Protein AF-A0A3A6P0V7-F1 (afdb_monomer)

Foldseek 3Di:
DPDFDWQDPVLVVLLVVLLVLLVVLLCVLVVADPCRCVVAPEEEDTPVPDDPVLADLQDQKFKDWDWDPDDPPDPDIDIHIYIYGRRRNLVCLCVVVVPVVCSSVLSSLSSNLVVLVSVCCVVVVAPQPDDPVSVVVVSVVSLVSSLVSCVVVCRPPSVVSSVSNVVSNVVSPDDDGD

Sequence (178 aa):
MQAYRGLDHNELALFSQALEMAEDRVNDHFHLSSGFWRQHPFEVRTLAELTPAEVSSEALAQVLRLRQPQDERRLRARDFFRICFQDHNFLELIQREDARQRFIPLMTYVLVHELVHVVRFYKFMQLFDADDRQRSLEEGRVHEISANMLRKVRLPHLGWVLDCYQKYTAAHSAERYC

Radius of gyration: 16.1 Å; Cα contacts (8 Å, |Δi|>4): 192; chains: 1; bounding box: 45×36×35 Å

Secondary structure (DSSP, 8-state):
---PPPP-HHHHHHHHHHHHHHHHHHHHHHT--TTHHHHS-EEEE-GGG--TTT--SS-SEEEEEEE----TT-SS--EEEEEEE-HHHHHHHHHHTT-GGGHHHHHHHHHHHHHHHHHHHHTTSS-SS--HHHHHHHHHHHHHHHHHHHHHTT-TTHHHHHHHHHHHHHHT-SS---

Solvent-accessible surface area (backbone atoms only — not comparable to full-atom values): 10230 Å² total; per-residue (Å²): 131,85,83,73,58,55,71,50,78,68,52,46,52,47,46,56,53,21,45,53,54,19,53,53,53,52,34,65,72,69,66,54,56,97,56,43,56,79,75,55,51,68,47,79,38,49,48,89,73,50,53,82,89,65,60,57,94,56,40,57,52,39,42,42,86,42,72,47,75,73,48,98,90,44,100,60,62,51,76,34,42,33,37,38,35,23,34,40,53,46,52,50,49,36,60,75,66,72,33,71,95,44,47,55,49,39,50,21,48,53,46,28,35,54,49,48,49,54,53,33,46,75,68,65,76,43,68,88,90,53,55,74,68,58,44,54,55,44,54,54,49,38,52,50,51,38,52,56,57,45,60,77,70,63,52,66,66,46,71,57,40,52,55,49,50,52,51,50,51,66,75,41,71,81,84,87,77,91

Structure (mmCIF, N/CA/C/O backbone):
data_AF-A0A3A6P0V7-F1
#
_entry.id   AF-A0A3A6P0V7-F1
#
loop_
_atom_site.group_PDB
_atom_site.id
_atom_site.type_symbol
_atom_site.label_atom_id
_atom_site.label_alt_id
_atom_site.label_comp_id
_atom_site.label_asym_id
_atom_site.label_entity_id
_atom_site.label_seq_id
_atom_site.pdbx_PDB_ins_code
_atom_site.Cartn_x
_atom_site.Cartn_y
_atom_site.Cartn_z
_atom_site.occupancy
_atom_site.B_iso_or_equiv
_atom_site.auth_seq_id
_atom_site.auth_comp_id
_atom_site.auth_asym_id
_atom_site.auth_atom_id
_atom_site.pdbx_PDB_model_num
ATOM 1 N N . MET A 1 1 ? -11.000 20.956 -11.189 1.00 48.25 1 MET A N 1
ATOM 2 C CA . MET A 1 1 ? -10.061 20.048 -10.500 1.00 48.25 1 MET A CA 1
ATOM 3 C C . MET A 1 1 ? -10.600 19.820 -9.109 1.00 48.25 1 MET A C 1
ATOM 5 O O . MET A 1 1 ? -10.690 20.778 -8.352 1.00 48.25 1 MET A O 1
ATOM 9 N N . GLN A 1 2 ? -11.055 18.608 -8.812 1.00 54.88 2 GLN A N 1
ATOM 10 C CA . GLN A 1 2 ? -11.488 18.263 -7.463 1.00 54.88 2 GLN A CA 1
ATOM 11 C C . GLN A 1 2 ? -10.229 18.218 -6.588 1.00 54.88 2 GLN A C 1
ATOM 13 O O . GLN A 1 2 ? -9.264 17.542 -6.934 1.00 54.88 2 GLN A O 1
ATOM 18 N N . ALA A 1 3 ? -10.182 19.030 -5.533 1.00 75.88 3 ALA A N 1
ATOM 19 C CA . ALA A 1 3 ? -9.062 19.022 -4.602 1.00 75.88 3 ALA A CA 1
ATOM 20 C C . ALA A 1 3 ? -9.243 17.822 -3.669 1.00 75.88 3 ALA A C 1
ATOM 22 O O . ALA A 1 3 ? -10.078 17.852 -2.766 1.00 75.88 3 ALA A O 1
ATOM 23 N N . TYR A 1 4 ? -8.515 16.744 -3.939 1.00 86.06 4 TYR A N 1
ATOM 24 C CA . TYR A 1 4 ? -8.496 15.571 -3.076 1.00 86.06 4 TYR A CA 1
ATOM 25 C C . TYR A 1 4 ? -7.794 15.896 -1.749 1.00 86.06 4 TYR A C 1
ATOM 27 O O . TYR A 1 4 ? -6.777 16.592 -1.730 1.00 86.06 4 TYR A O 1
ATOM 35 N N . ARG A 1 5 ? -8.337 15.400 -0.629 1.00 92.19 5 ARG A N 1
ATOM 36 C CA . ARG A 1 5 ? -7.704 15.522 0.692 1.00 92.19 5 ARG A CA 1
ATOM 37 C C . ARG A 1 5 ? -6.569 14.501 0.802 1.00 92.19 5 ARG A C 1
ATOM 39 O O . ARG A 1 5 ? -6.821 13.307 0.682 1.00 92.19 5 ARG A O 1
ATOM 46 N N . GLY A 1 6 ? -5.353 14.977 1.062 1.00 94.31 6 GLY A N 1
ATOM 47 C CA . GLY A 1 6 ? -4.220 14.137 1.466 1.00 94.31 6 GLY A CA 1
ATOM 48 C C . GLY A 1 6 ? -4.175 13.904 2.976 1.00 94.31 6 GLY A C 1
ATOM 49 O O . GLY A 1 6 ? -4.882 14.579 3.731 1.00 94.31 6 GLY A O 1
ATOM 50 N N . LEU A 1 7 ? -3.328 12.967 3.401 1.00 95.44 7 LEU A N 1
ATOM 51 C CA . LEU A 1 7 ? -3.053 12.721 4.817 1.00 95.44 7 LEU A CA 1
ATOM 52 C C . LEU A 1 7 ? -2.450 13.971 5.480 1.00 95.44 7 LEU A C 1
ATOM 54 O O . LEU A 1 7 ? -1.557 14.620 4.928 1.00 95.44 7 LEU A O 1
ATOM 58 N N . ASP A 1 8 ? -2.927 14.310 6.677 1.00 95.62 8 ASP A N 1
ATOM 59 C CA . ASP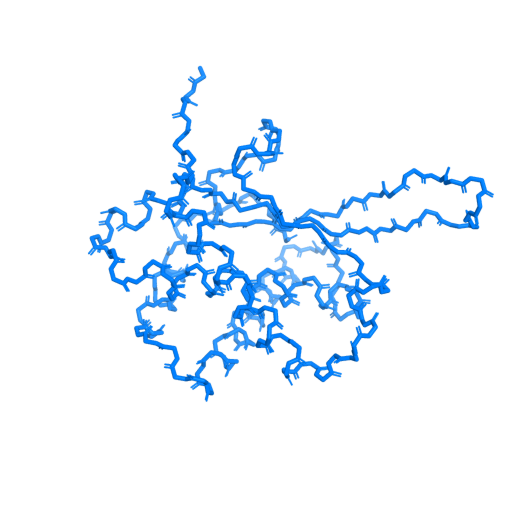 A 1 8 ? -2.315 15.345 7.510 1.00 95.62 8 ASP A CA 1
ATOM 60 C C . ASP A 1 8 ? -1.050 14.847 8.235 1.00 95.62 8 ASP A C 1
ATOM 62 O O . ASP A 1 8 ? -0.652 13.690 8.126 1.00 95.62 8 ASP A O 1
ATOM 66 N N . HIS A 1 9 ? -0.385 15.723 8.994 1.00 95.12 9 HIS A N 1
ATOM 67 C CA . HIS A 1 9 ? 0.865 15.378 9.677 1.00 95.12 9 HIS A CA 1
ATOM 68 C C . HIS A 1 9 ? 0.735 14.198 10.658 1.00 95.12 9 HIS A C 1
ATOM 70 O O . HIS A 1 9 ? 1.639 13.366 10.740 1.00 95.12 9 HIS A O 1
ATOM 76 N N . ASN A 1 10 ? -0.381 14.105 11.387 1.00 94.94 10 ASN A N 1
ATOM 77 C CA . ASN A 1 10 ? -0.603 13.008 12.325 1.00 94.94 10 ASN A CA 1
ATOM 78 C C . ASN A 1 10 ? -0.919 11.719 11.561 1.00 94.94 10 ASN A C 1
ATOM 80 O O . ASN A 1 10 ? -0.387 10.662 11.885 1.00 94.94 10 ASN A O 1
ATOM 84 N N . GLU A 1 11 ? -1.742 11.807 10.518 1.00 96.44 11 GLU A N 1
ATOM 85 C CA . GLU A 1 11 ? -2.081 10.681 9.649 1.00 96.44 11 GLU A CA 1
ATOM 86 C C . GLU A 1 11 ? -0.851 10.139 8.893 1.00 96.44 11 GLU A C 1
ATOM 88 O O . GLU A 1 11 ? -0.711 8.926 8.752 1.00 96.44 11 GLU A O 1
ATOM 93 N N . LEU A 1 12 ? 0.093 10.999 8.491 1.00 97.00 12 LEU A N 1
ATOM 94 C CA . LEU A 1 12 ? 1.381 10.608 7.900 1.00 97.00 12 LEU A CA 1
ATOM 95 C C . LEU A 1 12 ? 2.302 9.881 8.894 1.00 97.00 12 LEU A C 1
ATOM 97 O O . LEU A 1 12 ? 3.051 8.979 8.504 1.00 97.00 12 LEU A O 1
ATOM 101 N N . ALA A 1 13 ? 2.240 10.230 10.182 1.00 96.62 13 ALA A N 1
ATOM 102 C CA . ALA A 1 13 ? 2.951 9.486 11.220 1.00 96.62 13 ALA A CA 1
ATOM 103 C C . ALA A 1 13 ? 2.363 8.072 11.382 1.00 96.62 13 ALA A C 1
ATOM 105 O O . ALA A 1 13 ? 3.114 7.097 11.454 1.00 96.62 13 ALA A O 1
ATOM 106 N N . LEU A 1 14 ? 1.029 7.943 11.352 1.00 96.19 14 LEU A N 1
ATOM 107 C CA . LEU A 1 14 ? 0.351 6.638 11.343 1.00 96.19 14 LEU A CA 1
ATOM 108 C C . LEU A 1 14 ? 0.680 5.838 10.076 1.00 96.19 14 LEU A C 1
ATOM 110 O O . LEU A 1 14 ? 0.853 4.625 10.153 1.00 96.19 14 LEU A O 1
ATOM 114 N N . PHE A 1 15 ? 0.808 6.510 8.931 1.00 97.06 15 PHE A N 1
ATOM 115 C CA . PHE A 1 15 ? 1.218 5.896 7.671 1.00 97.06 15 PHE A CA 1
ATOM 116 C C . PHE A 1 15 ? 2.619 5.303 7.742 1.00 97.06 15 PHE A C 1
ATOM 118 O O . PHE A 1 15 ? 2.808 4.135 7.412 1.00 97.06 15 PHE A O 1
ATOM 125 N N . SER A 1 16 ? 3.581 6.075 8.247 1.00 96.81 16 SER A N 1
ATOM 126 C CA . SER A 1 16 ? 4.954 5.601 8.454 1.00 96.81 16 SER A CA 1
ATOM 127 C C . SER A 1 16 ? 4.988 4.379 9.377 1.00 96.81 16 SER A C 1
ATOM 129 O O . SER A 1 16 ? 5.623 3.379 9.055 1.00 96.81 16 SER A O 1
ATOM 131 N N . GLN A 1 17 ? 4.233 4.422 10.481 1.00 96.19 17 GLN A N 1
ATOM 132 C CA . GLN A 1 17 ? 4.108 3.292 11.401 1.00 96.19 17 GLN A CA 1
ATOM 133 C C . GLN A 1 17 ? 3.487 2.060 10.723 1.00 96.19 17 GLN A C 1
ATOM 135 O O . GLN A 1 17 ? 3.964 0.940 10.897 1.00 96.19 17 GLN A O 1
ATOM 140 N N . ALA A 1 18 ? 2.415 2.245 9.950 1.00 96.44 18 ALA A N 1
ATOM 141 C CA . ALA A 1 18 ? 1.744 1.155 9.255 1.00 96.44 18 ALA A CA 1
ATOM 142 C C . ALA A 1 18 ? 2.634 0.520 8.176 1.00 96.44 18 ALA A C 1
ATOM 144 O O . ALA A 1 18 ? 2.568 -0.697 7.995 1.00 96.44 18 ALA A O 1
ATOM 145 N N . LEU A 1 19 ? 3.463 1.321 7.498 1.00 96.88 19 LEU A N 1
ATOM 146 C CA . LEU A 1 19 ? 4.435 0.851 6.515 1.00 96.88 19 LEU A CA 1
ATOM 147 C C . LEU A 1 19 ? 5.530 0.005 7.166 1.00 96.88 19 LEU A C 1
ATOM 149 O O . LEU A 1 19 ? 5.758 -1.110 6.709 1.00 96.88 19 LEU A O 1
ATOM 153 N N . GLU A 1 20 ? 6.127 0.473 8.264 1.00 95.25 20 GLU A N 1
ATOM 154 C CA . GLU A 1 20 ? 7.124 -0.295 9.027 1.00 95.25 20 GLU A CA 1
ATOM 155 C C . GLU A 1 20 ? 6.548 -1.650 9.474 1.00 95.25 20 GLU A C 1
ATOM 157 O O . GLU A 1 20 ? 7.132 -2.708 9.233 1.00 95.25 20 GLU A O 1
ATOM 162 N N . MET A 1 21 ? 5.330 -1.642 10.029 1.00 94.62 21 MET A N 1
ATOM 163 C CA . MET A 1 21 ? 4.632 -2.873 10.402 1.00 94.62 21 MET A CA 1
ATOM 164 C C . MET A 1 21 ? 4.427 -3.804 9.201 1.00 94.62 21 MET A C 1
ATOM 166 O O . MET A 1 21 ? 4.579 -5.020 9.341 1.00 94.62 21 MET A O 1
ATOM 170 N N . ALA A 1 22 ? 4.050 -3.261 8.042 1.00 95.94 22 ALA A N 1
ATOM 171 C CA . ALA A 1 22 ? 3.801 -4.038 6.836 1.00 95.94 22 ALA A CA 1
ATOM 172 C C . ALA A 1 22 ? 5.088 -4.671 6.286 1.00 95.94 22 ALA A C 1
ATOM 174 O O . ALA A 1 22 ? 5.097 -5.874 6.009 1.00 95.94 22 ALA A O 1
ATOM 175 N N . GLU A 1 23 ? 6.175 -3.902 6.198 1.00 94.56 23 GLU A N 1
ATOM 176 C CA . GLU A 1 23 ? 7.496 -4.387 5.790 1.00 94.56 23 GLU A CA 1
ATOM 177 C C . GLU A 1 23 ? 7.965 -5.530 6.691 1.00 94.56 23 GLU A C 1
ATOM 179 O O . GLU A 1 23 ? 8.330 -6.593 6.184 1.00 94.56 23 GLU A O 1
ATOM 184 N N . ASP A 1 24 ? 7.869 -5.369 8.012 1.00 93.50 24 ASP A N 1
ATOM 185 C CA . ASP A 1 24 ? 8.205 -6.414 8.981 1.00 93.50 24 ASP A CA 1
ATOM 186 C C . ASP A 1 24 ? 7.416 -7.702 8.734 1.00 93.50 24 ASP A C 1
ATOM 188 O O . ASP A 1 24 ? 7.979 -8.800 8.705 1.00 93.50 24 ASP A O 1
ATOM 192 N N . ARG A 1 25 ? 6.099 -7.593 8.514 1.00 94.19 25 ARG A N 1
ATOM 193 C CA . ARG A 1 25 ? 5.267 -8.775 8.258 1.00 94.19 25 ARG A CA 1
ATOM 194 C C . ARG A 1 25 ? 5.677 -9.485 6.974 1.00 94.19 25 ARG A C 1
ATOM 196 O O . ARG A 1 25 ? 5.739 -10.717 6.956 1.00 94.19 25 ARG A O 1
ATOM 203 N N . VAL A 1 26 ? 5.927 -8.730 5.909 1.00 95.38 26 VAL A N 1
ATOM 204 C CA . VAL A 1 26 ? 6.320 -9.254 4.592 1.00 95.38 26 VAL A CA 1
ATOM 205 C C . VAL A 1 26 ? 7.702 -9.903 4.663 1.00 95.38 26 VAL A C 1
ATOM 207 O O . VAL A 1 26 ? 7.884 -11.006 4.138 1.00 95.38 26 VAL A O 1
ATOM 210 N N . ASN A 1 27 ? 8.639 -9.280 5.378 1.00 94.12 27 ASN A N 1
ATOM 211 C CA . ASN A 1 27 ? 9.971 -9.816 5.648 1.00 94.12 27 ASN A CA 1
ATOM 212 C C . ASN A 1 27 ? 9.902 -11.173 6.342 1.00 94.12 27 ASN A C 1
ATOM 214 O O . ASN A 1 27 ? 10.473 -12.148 5.840 1.00 94.12 27 ASN A O 1
ATOM 218 N N . ASP A 1 28 ? 9.155 -11.240 7.446 1.00 92.81 28 ASP A N 1
ATOM 219 C CA . ASP A 1 28 ? 8.978 -12.453 8.240 1.00 92.81 28 ASP A CA 1
ATOM 220 C C . ASP A 1 28 ? 8.353 -13.583 7.410 1.00 92.81 28 ASP A C 1
ATOM 222 O O . ASP A 1 28 ? 8.808 -14.726 7.461 1.00 92.81 28 ASP A O 1
ATOM 226 N N . HIS A 1 29 ? 7.315 -13.275 6.623 1.00 94.19 29 HIS A N 1
ATOM 227 C CA . HIS A 1 29 ? 6.574 -14.277 5.856 1.00 94.19 29 HIS A CA 1
ATOM 228 C C . HIS A 1 29 ? 7.389 -14.884 4.712 1.00 94.19 29 HIS A C 1
ATOM 230 O O . HIS A 1 29 ? 7.370 -16.097 4.509 1.00 94.19 29 HIS A O 1
ATOM 236 N N . PHE A 1 30 ? 8.085 -14.048 3.940 1.00 94.00 30 PHE A N 1
ATOM 237 C CA . PHE A 1 30 ? 8.837 -14.498 2.769 1.00 94.00 30 PHE A CA 1
ATOM 238 C C . PHE A 1 30 ? 10.290 -14.868 3.076 1.00 94.00 30 PHE A C 1
ATOM 240 O O . PHE A 1 30 ? 11.031 -15.176 2.132 1.00 94.00 30 PHE A O 1
ATOM 247 N N . HIS A 1 31 ? 10.683 -14.824 4.355 1.00 93.31 31 HIS A N 1
ATOM 248 C CA . HIS A 1 31 ? 12.051 -15.027 4.829 1.00 93.31 31 HIS A CA 1
ATOM 249 C C . HIS A 1 31 ? 13.053 -14.187 4.026 1.00 93.31 31 HIS A C 1
ATOM 251 O O . HIS A 1 31 ? 14.051 -14.693 3.503 1.00 93.31 31 HIS A O 1
ATOM 257 N N . LEU A 1 32 ? 12.733 -12.902 3.851 1.00 91.88 32 LEU A N 1
ATOM 258 C CA . LEU A 1 32 ? 13.546 -11.992 3.053 1.00 91.88 32 LEU A CA 1
ATOM 259 C C . LEU A 1 32 ? 14.871 -11.724 3.768 1.00 91.88 32 LEU A C 1
ATOM 261 O O . LEU A 1 32 ? 14.916 -11.478 4.971 1.00 91.88 32 LEU A O 1
ATOM 265 N N . SER A 1 33 ? 15.973 -11.777 3.021 1.00 88.75 33 SER A N 1
ATOM 266 C CA . SER A 1 33 ? 17.274 -11.399 3.566 1.00 88.75 33 SER A CA 1
ATOM 267 C C . SER A 1 33 ? 17.329 -9.890 3.811 1.00 88.75 33 SER A C 1
ATOM 269 O O . SER A 1 33 ? 16.656 -9.114 3.133 1.00 88.75 33 SER A O 1
ATOM 271 N N . SER A 1 34 ? 18.212 -9.448 4.708 1.00 80.00 34 SER A N 1
ATOM 272 C CA . SER A 1 34 ? 18.437 -8.019 4.989 1.00 80.00 34 SER A CA 1
ATOM 273 C C . SER A 1 34 ? 18.835 -7.195 3.753 1.00 80.00 34 SER A C 1
ATOM 275 O O . SER A 1 34 ? 18.683 -5.976 3.730 1.00 80.00 34 SER A O 1
ATOM 277 N N . GLY A 1 35 ? 19.347 -7.849 2.706 1.00 85.81 35 GLY A N 1
ATOM 278 C CA . GLY A 1 35 ? 19.690 -7.225 1.431 1.00 85.81 35 GLY A CA 1
ATOM 279 C C . GLY A 1 35 ? 18.570 -7.233 0.388 1.00 85.81 35 GLY A C 1
ATOM 280 O O . GLY A 1 35 ? 18.766 -6.636 -0.670 1.00 85.81 35 GLY A O 1
ATOM 281 N N . PHE A 1 36 ? 17.431 -7.892 0.640 1.00 88.38 36 PHE A N 1
ATOM 282 C CA . PHE A 1 36 ? 16.396 -8.099 -0.374 1.00 88.38 36 PHE A CA 1
ATOM 283 C C . PHE A 1 36 ? 15.867 -6.775 -0.924 1.00 88.38 36 PHE A C 1
ATOM 285 O O . PHE A 1 36 ? 15.984 -6.563 -2.125 1.00 88.38 36 PHE A O 1
ATOM 292 N N . TRP A 1 37 ? 15.391 -5.858 -0.077 1.00 86.38 37 TRP A N 1
ATOM 293 C CA . TRP A 1 37 ? 14.858 -4.559 -0.517 1.00 86.38 37 TRP A CA 1
ATOM 294 C C . TRP A 1 37 ? 15.912 -3.643 -1.135 1.00 86.38 37 TRP A C 1
ATOM 296 O O . TRP A 1 37 ? 15.632 -2.895 -2.065 1.00 86.38 37 TRP A O 1
ATOM 306 N N . ARG A 1 38 ? 17.174 -3.764 -0.706 1.00 85.31 38 ARG A N 1
ATOM 307 C CA . ARG A 1 38 ? 18.293 -3.057 -1.350 1.00 85.31 38 ARG A CA 1
ATOM 308 C C . ARG A 1 38 ? 18.511 -3.548 -2.777 1.00 85.31 38 ARG A C 1
ATOM 310 O O . ARG A 1 38 ? 18.840 -2.772 -3.672 1.00 85.31 38 ARG A O 1
ATOM 317 N N . GLN A 1 39 ? 18.374 -4.854 -2.981 1.00 85.50 39 GLN A N 1
ATOM 318 C CA . GLN A 1 39 ? 18.440 -5.443 -4.304 1.00 85.50 39 GLN A CA 1
ATOM 319 C C . GLN A 1 39 ? 17.145 -5.218 -5.073 1.00 85.50 39 GLN A C 1
ATOM 321 O O . GLN A 1 39 ? 17.230 -5.145 -6.280 1.00 85.50 39 GLN A O 1
ATOM 326 N N . HIS A 1 40 ? 15.989 -5.069 -4.446 1.00 87.62 40 HIS A N 1
ATOM 327 C CA . HIS A 1 40 ? 14.682 -5.003 -5.096 1.00 87.62 40 HIS A CA 1
ATOM 328 C C . HIS A 1 40 ? 13.974 -3.710 -4.666 1.00 87.62 40 HIS A C 1
ATOM 330 O O . HIS A 1 40 ? 13.102 -3.755 -3.799 1.00 87.62 40 HIS A O 1
ATOM 336 N N . PRO A 1 41 ? 14.417 -2.552 -5.194 1.00 86.25 41 PRO A N 1
ATOM 337 C CA . PRO A 1 41 ? 13.972 -1.258 -4.697 1.00 86.25 41 PRO A CA 1
ATOM 338 C C . PRO A 1 41 ? 12.501 -1.023 -5.025 1.00 86.25 41 PRO A C 1
ATOM 340 O O . PRO A 1 41 ? 12.082 -1.190 -6.165 1.00 86.25 41 PRO A O 1
ATOM 343 N N . PHE A 1 42 ? 11.735 -0.553 -4.055 1.00 92.69 42 PHE A N 1
ATOM 344 C CA . PHE A 1 42 ? 10.400 -0.032 -4.300 1.00 92.69 42 PHE A CA 1
ATOM 345 C C . PHE A 1 42 ? 10.259 1.348 -3.664 1.00 92.69 42 PHE A C 1
ATOM 347 O O . PHE A 1 42 ? 11.048 1.731 -2.802 1.00 92.69 42 PHE A O 1
ATOM 354 N N . GLU A 1 43 ? 9.273 2.103 -4.128 1.00 94.25 43 GLU A N 1
ATOM 355 C CA . GLU A 1 43 ? 8.883 3.385 -3.546 1.00 94.25 43 GLU A CA 1
ATOM 356 C C . GLU A 1 43 ? 7.451 3.286 -3.029 1.00 94.25 43 GLU A C 1
ATOM 358 O O . GLU A 1 43 ? 6.629 2.589 -3.619 1.00 94.25 43 GLU A O 1
ATOM 363 N N . VAL A 1 44 ? 7.133 4.027 -1.973 1.00 96.38 44 VAL A N 1
ATOM 364 C CA . VAL A 1 44 ? 5.753 4.259 -1.539 1.00 96.38 44 VAL A CA 1
ATOM 365 C C . VAL A 1 44 ? 5.511 5.757 -1.595 1.00 96.38 44 VAL A C 1
ATOM 367 O O . VAL A 1 44 ? 6.328 6.518 -1.085 1.00 96.38 44 VAL A O 1
ATOM 370 N N . ARG A 1 45 ? 4.426 6.175 -2.244 1.00 96.81 45 ARG A N 1
ATOM 371 C CA . ARG A 1 45 ? 4.031 7.580 -2.366 1.00 96.81 45 ARG A CA 1
ATOM 372 C C . ARG A 1 45 ? 2.608 7.772 -1.885 1.00 96.81 45 ARG A C 1
ATOM 374 O O . ARG A 1 45 ? 1.738 6.966 -2.215 1.00 96.81 45 ARG A O 1
ATOM 381 N N . THR A 1 46 ? 2.384 8.846 -1.141 1.00 96.69 46 THR A N 1
ATOM 382 C CA . THR A 1 46 ? 1.043 9.324 -0.779 1.00 96.69 46 THR A CA 1
ATOM 383 C C . THR A 1 46 ? 0.553 10.329 -1.812 1.00 96.69 46 THR A C 1
ATOM 385 O O . THR A 1 46 ? 1.328 10.795 -2.653 1.00 96.69 46 THR A O 1
ATOM 388 N N . LEU A 1 47 ? -0.725 10.704 -1.738 1.00 95.31 47 LEU A N 1
ATOM 389 C CA . LEU A 1 47 ? -1.369 11.626 -2.679 1.00 95.31 47 LEU A CA 1
ATOM 390 C C . LEU A 1 47 ? -0.580 12.928 -2.912 1.00 95.31 47 LEU A C 1
ATOM 392 O O . LEU A 1 47 ? -0.602 13.460 -4.019 1.00 95.31 47 LEU A O 1
ATOM 396 N N . ALA A 1 48 ? 0.137 13.428 -1.900 1.00 93.56 48 ALA A N 1
ATOM 397 C CA . ALA A 1 48 ? 0.954 14.640 -2.002 1.00 93.56 48 ALA A CA 1
ATOM 398 C C . ALA A 1 48 ? 2.102 14.535 -3.028 1.00 93.56 48 ALA A C 1
ATOM 400 O O . ALA A 1 48 ? 2.576 15.554 -3.529 1.00 93.56 48 ALA A O 1
ATOM 401 N N . GLU A 1 49 ? 2.545 13.317 -3.340 1.00 94.88 49 GLU A N 1
ATOM 402 C CA . GLU A 1 49 ? 3.680 13.026 -4.223 1.00 94.88 49 GLU A CA 1
ATOM 403 C C . GLU A 1 49 ? 3.259 12.367 -5.550 1.00 94.88 49 GLU A C 1
ATOM 405 O O . GLU A 1 49 ? 4.119 12.055 -6.387 1.00 94.88 49 GLU A O 1
ATOM 410 N N . LEU A 1 50 ? 1.955 12.132 -5.740 1.00 93.94 50 LEU A N 1
ATOM 411 C CA . LEU A 1 50 ? 1.400 11.537 -6.953 1.00 93.94 50 LEU A CA 1
ATOM 412 C C . LEU A 1 50 ? 1.204 12.588 -8.044 1.00 93.94 50 LEU A C 1
ATOM 414 O O . LEU A 1 50 ? 0.736 13.704 -7.813 1.00 93.94 50 LEU A O 1
ATOM 418 N N . THR A 1 51 ? 1.514 12.207 -9.278 1.00 92.50 51 THR A N 1
ATOM 419 C CA . THR A 1 51 ? 1.098 12.967 -10.458 1.00 92.50 51 THR A CA 1
ATOM 420 C C . THR A 1 51 ? -0.393 12.745 -10.739 1.00 92.50 51 THR A C 1
ATOM 422 O O . THR A 1 51 ? -0.937 11.711 -10.357 1.00 92.50 51 THR A O 1
ATOM 425 N N . PRO A 1 52 ? -1.076 13.642 -11.477 1.00 90.38 52 PRO A N 1
ATOM 426 C CA . PRO A 1 52 ? -2.494 13.461 -11.803 1.00 90.38 52 PRO A CA 1
ATOM 427 C C . PRO A 1 52 ? -2.829 12.141 -12.515 1.00 90.38 52 PRO A C 1
ATOM 429 O O . PRO A 1 52 ? -3.951 11.669 -12.402 1.00 90.38 52 PRO A O 1
ATOM 432 N N . ALA A 1 53 ? -1.872 11.546 -13.238 1.00 89.56 53 ALA A N 1
ATOM 433 C CA . ALA A 1 53 ? -2.041 10.254 -13.907 1.00 89.56 53 ALA A CA 1
ATOM 434 C C . ALA A 1 53 ? -1.867 9.045 -12.964 1.00 89.56 53 ALA A C 1
ATOM 436 O O . ALA A 1 53 ? -2.241 7.932 -13.319 1.00 89.56 53 ALA A O 1
ATOM 437 N N . GLU A 1 54 ? -1.277 9.250 -11.784 1.00 91.56 54 GLU A N 1
ATOM 438 C CA . GLU A 1 54 ? -1.098 8.231 -10.742 1.00 91.56 54 GLU A CA 1
ATOM 439 C C . GLU A 1 54 ? -2.213 8.281 -9.683 1.00 91.56 54 GLU A C 1
ATOM 441 O O . GLU A 1 54 ? -2.260 7.420 -8.804 1.00 91.56 54 GLU A O 1
ATOM 446 N N . VAL A 1 55 ? -3.102 9.276 -9.744 1.00 92.94 55 VAL A N 1
ATOM 447 C CA . VAL A 1 55 ? -4.276 9.380 -8.871 1.00 92.94 55 VAL A CA 1
ATOM 448 C C . VAL A 1 55 ? -5.399 8.527 -9.452 1.00 92.94 55 VAL A C 1
ATOM 450 O O . VAL A 1 55 ? -5.779 8.704 -10.607 1.00 92.94 55 VAL A O 1
ATOM 453 N N . SER A 1 56 ? -5.938 7.620 -8.641 1.00 89.38 56 SER A N 1
ATOM 454 C CA . SER A 1 56 ? -7.031 6.717 -9.016 1.00 89.38 56 SER A CA 1
ATOM 455 C C . SER A 1 56 ? -8.149 6.801 -7.987 1.00 89.38 56 SER A C 1
ATOM 457 O O . SER A 1 56 ? -7.872 6.848 -6.793 1.00 89.38 56 SER A O 1
ATOM 459 N N . SER A 1 57 ? -9.403 6.786 -8.441 1.00 87.44 57 SER A N 1
ATOM 460 C CA . SER A 1 57 ? -10.602 6.736 -7.588 1.00 87.44 57 SER A CA 1
ATOM 461 C C . SER A 1 57 ? -11.108 5.312 -7.324 1.00 87.44 57 SER A C 1
ATOM 463 O O . SER A 1 57 ? -12.123 5.138 -6.657 1.00 87.44 57 SER A O 1
ATOM 465 N N . GLU A 1 58 ? -10.454 4.293 -7.888 1.00 85.56 58 GLU A N 1
ATOM 466 C CA . GLU A 1 58 ? -10.965 2.912 -7.890 1.00 85.56 58 GLU A CA 1
ATOM 467 C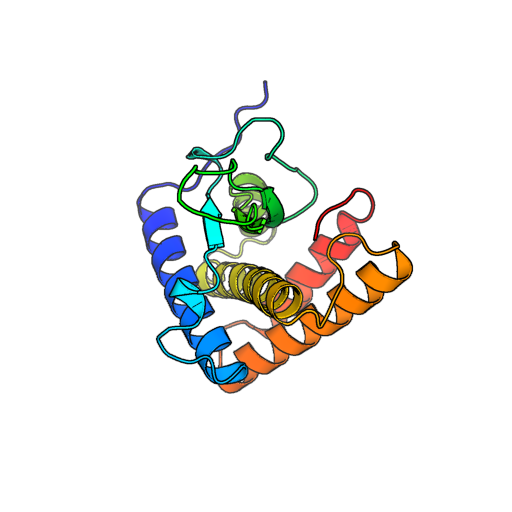 C . GLU A 1 58 ? -10.272 1.993 -6.877 1.00 85.56 58 GLU A C 1
ATOM 469 O O . GLU A 1 58 ? -10.743 0.890 -6.607 1.00 85.56 58 GLU A O 1
ATOM 474 N N . ALA A 1 59 ? -9.154 2.430 -6.297 1.00 89.88 59 ALA A N 1
ATOM 475 C CA . ALA A 1 59 ? -8.338 1.601 -5.420 1.00 89.88 59 ALA A CA 1
ATOM 476 C C . ALA A 1 59 ? -7.859 2.372 -4.186 1.00 89.88 59 ALA A C 1
ATOM 478 O O . ALA A 1 59 ? -7.664 3.585 -4.226 1.00 89.88 59 ALA A O 1
ATOM 479 N N . LEU A 1 60 ? -7.625 1.664 -3.078 1.00 94.25 60 LEU A N 1
ATOM 480 C CA . LEU A 1 60 ? -7.007 2.254 -1.880 1.00 94.25 60 LEU A CA 1
ATOM 481 C C . LEU A 1 60 ? -5.500 2.475 -2.063 1.00 94.25 60 LEU A C 1
ATOM 483 O O . LEU A 1 60 ? -4.923 3.388 -1.476 1.00 94.25 60 LEU A O 1
ATOM 487 N N . ALA A 1 61 ? -4.873 1.645 -2.888 1.00 94.81 61 ALA A N 1
ATOM 488 C CA . ALA A 1 61 ? -3.510 1.784 -3.360 1.00 94.81 61 ALA A CA 1
ATOM 489 C C . ALA A 1 61 ? -3.369 1.031 -4.690 1.00 94.81 61 ALA A C 1
ATOM 491 O O . ALA A 1 61 ? -4.255 0.268 -5.068 1.00 94.81 61 ALA A O 1
ATOM 492 N N . GLN A 1 62 ? -2.276 1.275 -5.402 1.00 93.31 62 GLN A N 1
ATOM 493 C CA . GLN A 1 62 ? -1.949 0.580 -6.646 1.00 93.31 62 GLN A CA 1
ATOM 494 C C . GLN A 1 62 ? -0.440 0.442 -6.794 1.00 93.31 62 GLN A C 1
ATOM 496 O O . GLN A 1 62 ? 0.289 1.376 -6.436 1.00 93.31 62 GLN A O 1
ATOM 501 N N . VAL A 1 63 ? 0.038 -0.660 -7.367 1.00 93.62 63 VAL A N 1
ATOM 502 C CA . VAL A 1 63 ? 1.436 -0.790 -7.769 1.00 93.62 63 VAL A CA 1
ATOM 503 C C . VAL A 1 63 ? 1.598 -0.323 -9.221 1.00 93.62 63 VAL A C 1
ATOM 505 O O . VAL A 1 63 ? 0.748 -0.481 -10.093 1.00 93.62 63 VAL A O 1
ATOM 508 N N . LEU A 1 64 ? 2.712 0.345 -9.496 1.00 91.94 64 LEU A N 1
ATOM 509 C CA . LEU A 1 64 ? 3.132 0.736 -10.834 1.00 91.94 64 LEU A CA 1
AT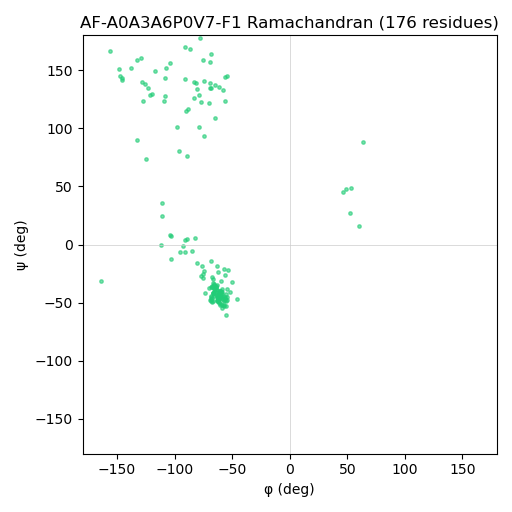OM 510 C C . LEU A 1 64 ? 4.519 0.168 -11.094 1.00 91.94 64 LEU A C 1
ATOM 512 O O . LEU A 1 64 ? 5.421 0.303 -10.265 1.00 91.94 64 LEU A O 1
ATOM 516 N N . ARG A 1 65 ? 4.721 -0.420 -12.275 1.00 90.56 65 ARG A N 1
ATOM 517 C CA . ARG A 1 65 ? 6.052 -0.803 -12.750 1.00 90.56 65 ARG A CA 1
ATOM 518 C C . ARG A 1 65 ? 6.686 0.366 -13.490 1.00 90.56 65 ARG A C 1
ATOM 520 O O . ARG A 1 65 ? 6.225 0.766 -14.557 1.00 90.56 65 ARG A O 1
ATOM 527 N N . LEU A 1 66 ? 7.789 0.865 -12.953 1.00 87.12 66 LEU A N 1
ATOM 528 C CA . LEU A 1 66 ? 8.603 1.907 -13.561 1.00 87.12 66 LEU A CA 1
ATOM 529 C C . LEU A 1 66 ? 9.911 1.331 -14.079 1.00 87.12 66 LEU A C 1
ATOM 531 O O . LEU A 1 66 ? 10.450 0.372 -13.533 1.00 87.12 66 LEU A O 1
ATOM 535 N N . ARG A 1 67 ? 10.454 1.962 -15.118 1.00 80.75 67 ARG A N 1
ATOM 536 C CA . ARG A 1 67 ? 11.757 1.611 -15.675 1.00 80.75 67 ARG A CA 1
ATOM 537 C C . ARG A 1 67 ? 12.762 2.700 -15.340 1.00 80.75 67 ARG A C 1
ATOM 539 O O . ARG A 1 67 ? 12.549 3.859 -15.691 1.00 80.75 67 ARG A O 1
ATOM 546 N N . GLN A 1 68 ? 13.867 2.335 -14.691 1.00 68.81 68 GLN A N 1
ATOM 547 C CA . GLN A 1 68 ? 14.977 3.273 -14.532 1.00 68.81 68 GLN A CA 1
ATOM 548 C C . GLN A 1 68 ? 15.579 3.598 -15.909 1.00 68.81 68 GLN A C 1
ATOM 550 O O . GLN A 1 68 ? 15.773 2.670 -16.706 1.00 68.81 68 GLN A O 1
ATOM 555 N N . PRO A 1 69 ? 15.8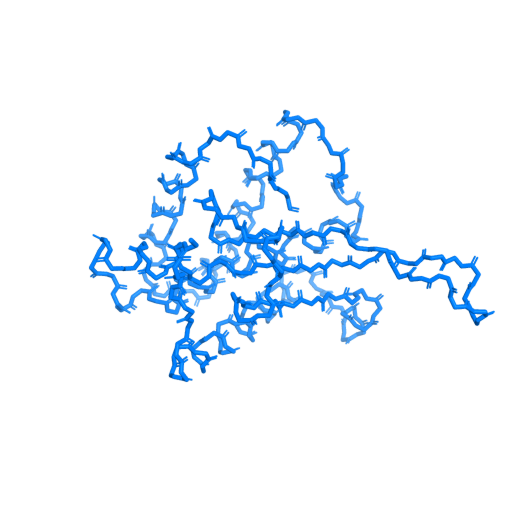98 4.876 -16.197 1.00 59.06 69 PRO A N 1
ATOM 556 C CA . PRO A 1 69 ? 16.672 5.229 -17.379 1.00 59.06 69 PRO A CA 1
ATOM 557 C C . PRO A 1 69 ? 17.978 4.434 -17.394 1.00 59.06 69 PRO A C 1
ATOM 559 O O . PRO A 1 69 ? 18.551 4.141 -16.342 1.00 59.06 69 PRO A O 1
ATOM 562 N N . GLN A 1 70 ? 18.440 4.060 -18.582 1.00 56.16 70 GLN A N 1
ATOM 563 C CA . GLN A 1 70 ? 19.720 3.384 -18.727 1.00 56.16 70 GLN A CA 1
ATOM 564 C C . GLN A 1 70 ? 20.840 4.345 -18.296 1.00 56.16 70 GLN A C 1
ATOM 566 O O . GLN A 1 70 ? 21.109 5.328 -18.976 1.00 56.16 70 GLN A O 1
ATOM 571 N N . ASP A 1 71 ? 21.457 4.078 -17.146 1.00 53.41 71 ASP A N 1
ATOM 572 C CA . ASP A 1 71 ? 22.691 4.736 -16.710 1.00 53.41 71 ASP A CA 1
ATOM 573 C C . ASP A 1 71 ? 23.877 4.041 -17.404 1.00 53.41 71 ASP A C 1
ATOM 575 O O . ASP A 1 71 ? 23.898 2.810 -17.496 1.00 53.41 71 ASP A O 1
ATOM 579 N N . GLU A 1 72 ? 24.873 4.800 -17.871 1.00 53.25 72 GLU A N 1
ATOM 580 C CA . GLU A 1 72 ? 26.088 4.300 -18.542 1.00 53.25 72 GLU A CA 1
ATOM 581 C C . GLU A 1 72 ? 26.825 3.229 -17.713 1.00 53.25 72 GLU A C 1
ATOM 583 O O . GLU A 1 72 ? 27.558 2.398 -18.249 1.00 53.25 72 GLU A O 1
ATOM 588 N N . ARG A 1 73 ? 26.590 3.200 -16.394 1.00 56.66 73 ARG A N 1
ATOM 589 C CA . ARG A 1 73 ? 27.170 2.234 -15.448 1.00 56.66 73 ARG A CA 1
ATOM 590 C C . ARG A 1 73 ? 26.415 0.906 -15.333 1.00 56.66 73 ARG A C 1
ATOM 592 O O . ARG A 1 73 ? 26.873 0.019 -14.610 1.00 56.66 73 ARG A O 1
ATOM 599 N N . ARG A 1 74 ? 25.256 0.739 -15.982 1.00 56.06 74 ARG A N 1
ATOM 600 C CA . ARG A 1 74 ? 24.418 -0.468 -15.868 1.00 56.06 74 ARG A CA 1
ATOM 601 C C . ARG A 1 74 ? 24.077 -1.058 -17.236 1.00 56.06 74 ARG A C 1
ATOM 603 O O . ARG A 1 74 ? 23.440 -0.432 -18.070 1.00 56.06 74 ARG A O 1
ATOM 610 N N . LEU A 1 75 ? 24.430 -2.334 -17.415 1.00 52.28 75 LEU A N 1
ATOM 611 C CA . LEU A 1 75 ? 24.229 -3.098 -18.656 1.00 52.28 75 LEU A CA 1
ATOM 612 C C . LEU A 1 75 ? 22.751 -3.282 -19.058 1.00 52.28 75 LEU A C 1
ATOM 614 O O . LEU A 1 75 ? 22.483 -3.631 -20.205 1.00 52.28 75 LEU A O 1
ATOM 618 N N . ARG A 1 76 ? 21.790 -3.102 -18.136 1.00 55.78 76 ARG A N 1
ATOM 619 C CA . ARG A 1 76 ? 20.345 -3.212 -18.406 1.0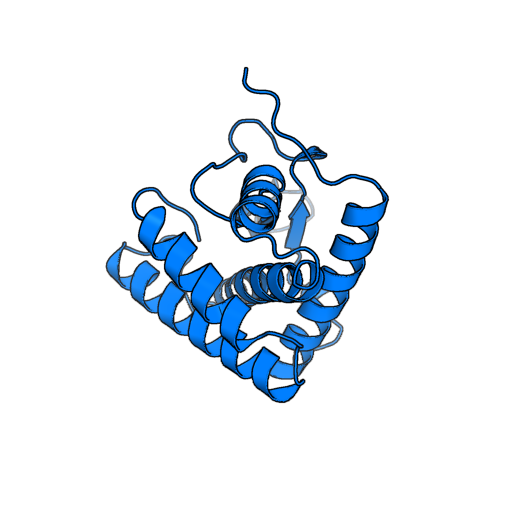0 55.78 76 ARG A CA 1
ATOM 620 C C . ARG A 1 76 ? 19.544 -2.220 -17.568 1.00 55.78 76 ARG A C 1
ATOM 622 O O . ARG A 1 76 ? 19.840 -2.029 -16.387 1.00 55.78 76 ARG A O 1
ATOM 629 N N . ALA A 1 77 ? 18.499 -1.654 -18.174 1.00 63.31 77 ALA A N 1
ATOM 630 C CA . ALA A 1 77 ? 17.452 -0.950 -17.446 1.00 63.31 77 ALA A CA 1
ATOM 631 C C . ALA A 1 77 ? 16.821 -1.910 -16.430 1.00 63.31 77 ALA A C 1
ATOM 633 O O . ALA A 1 77 ? 16.536 -3.066 -16.756 1.00 63.31 77 ALA A O 1
ATOM 634 N N . ARG A 1 78 ? 16.649 -1.443 -15.193 1.00 71.81 78 ARG A N 1
ATOM 635 C CA . ARG A 1 78 ? 16.038 -2.234 -14.131 1.00 71.81 78 ARG A CA 1
ATOM 636 C C . ARG A 1 78 ? 14.659 -1.683 -13.838 1.00 71.81 78 ARG A C 1
ATOM 638 O O . ARG A 1 78 ? 14.513 -0.484 -13.594 1.00 71.81 78 ARG A O 1
ATOM 645 N N . ASP A 1 79 ? 13.679 -2.572 -13.862 1.00 83.31 79 ASP A N 1
ATOM 646 C CA . ASP A 1 79 ? 12.339 -2.225 -13.430 1.00 83.31 79 ASP A CA 1
ATOM 647 C C . ASP A 1 79 ? 12.311 -2.134 -11.894 1.00 83.31 79 ASP A C 1
ATOM 649 O O . ASP A 1 79 ? 12.967 -2.909 -11.182 1.00 83.31 79 ASP A O 1
ATOM 653 N N . PHE A 1 80 ? 11.578 -1.150 -11.392 1.00 88.81 80 PHE A N 1
ATOM 654 C CA . PHE A 1 80 ? 11.271 -0.985 -9.979 1.00 88.81 80 PHE A CA 1
ATOM 655 C C . PHE A 1 80 ? 9.784 -0.718 -9.801 1.00 88.81 80 PHE A C 1
ATOM 657 O O . PHE A 1 80 ? 9.105 -0.321 -10.750 1.00 88.81 80 PHE A O 1
ATOM 664 N N . PHE A 1 81 ? 9.278 -0.968 -8.601 1.00 92.69 81 PHE A N 1
ATOM 665 C CA . PHE A 1 81 ? 7.855 -0.832 -8.320 1.00 92.69 81 PHE A CA 1
ATOM 666 C C . PHE A 1 81 ? 7.591 0.382 -7.438 1.00 92.69 81 PHE A C 1
ATOM 668 O O . PHE A 1 81 ? 8.376 0.695 -6.545 1.00 92.69 81 PHE A O 1
ATOM 675 N N . ARG A 1 82 ? 6.483 1.070 -7.687 1.00 94.62 82 ARG A N 1
ATOM 676 C CA . ARG A 1 82 ? 5.986 2.148 -6.836 1.00 94.62 82 ARG A CA 1
ATOM 677 C C . ARG A 1 82 ? 4.594 1.798 -6.362 1.00 94.62 82 ARG A C 1
ATOM 679 O O . ARG A 1 82 ? 3.741 1.513 -7.189 1.00 94.62 82 ARG A O 1
ATOM 686 N N . ILE A 1 83 ? 4.378 1.872 -5.061 1.00 96.50 83 ILE A N 1
ATOM 687 C CA . ILE A 1 83 ? 3.065 1.802 -4.437 1.00 96.50 83 ILE A CA 1
ATOM 688 C C . ILE A 1 83 ? 2.533 3.233 -4.352 1.00 96.50 83 ILE A C 1
ATOM 690 O O . ILE A 1 83 ? 3.111 4.074 -3.663 1.00 96.50 83 ILE A O 1
ATOM 694 N N . CYS A 1 84 ? 1.449 3.519 -5.062 1.00 97.06 84 CYS A N 1
ATOM 695 C CA . CYS A 1 84 ? 0.741 4.791 -5.001 1.00 97.06 84 CYS A CA 1
ATOM 696 C C . CYS A 1 84 ? -0.457 4.637 -4.066 1.00 97.06 84 CYS A C 1
ATOM 698 O O . CYS A 1 84 ? -1.478 4.066 -4.453 1.00 97.06 84 CYS A O 1
ATOM 700 N N . PHE A 1 85 ? -0.325 5.126 -2.837 1.00 97.25 85 PHE A N 1
ATOM 701 C CA . PHE A 1 85 ? -1.397 5.111 -1.852 1.00 97.25 85 PHE A CA 1
ATOM 702 C C . PHE A 1 85 ? -2.391 6.240 -2.138 1.00 97.25 85 PHE A C 1
ATOM 704 O O . PHE A 1 85 ? -2.005 7.396 -2.312 1.00 97.25 85 PHE A O 1
ATOM 711 N N . GLN A 1 86 ? -3.679 5.904 -2.211 1.00 96.50 86 GLN A N 1
ATOM 712 C CA . GLN A 1 86 ? -4.733 6.847 -2.573 1.00 96.50 86 GLN A CA 1
ATOM 713 C C . GLN A 1 86 ? -5.369 7.413 -1.299 1.00 96.50 86 GLN A C 1
ATOM 715 O O . GLN A 1 86 ? -6.435 6.969 -0.868 1.00 96.50 86 GLN A O 1
ATOM 720 N N . ASP A 1 87 ? -4.703 8.407 -0.693 1.00 96.56 87 ASP A N 1
ATOM 721 C CA . ASP A 1 87 ? -5.103 9.030 0.580 1.00 96.56 87 ASP A CA 1
ATOM 722 C C . ASP A 1 87 ? -6.599 9.357 0.618 1.00 96.56 87 ASP A C 1
ATOM 724 O O . ASP A 1 87 ? -7.292 9.030 1.574 1.00 96.56 87 ASP A O 1
ATOM 728 N N . HIS A 1 88 ? -7.106 9.972 -0.449 1.00 95.06 88 HIS A N 1
ATOM 729 C CA . HIS A 1 88 ? -8.488 10.420 -0.550 1.00 95.06 88 HIS A CA 1
ATOM 730 C C . HIS A 1 88 ? -9.492 9.267 -0.471 1.00 95.06 88 HIS A C 1
ATOM 732 O O . HIS A 1 88 ? -10.434 9.355 0.313 1.00 95.06 88 HIS A O 1
ATOM 738 N N . ASN A 1 89 ? -9.252 8.167 -1.190 1.00 94.94 89 ASN A N 1
ATOM 739 C CA . ASN A 1 89 ? -10.106 6.980 -1.142 1.00 94.94 89 ASN A CA 1
ATOM 740 C C . ASN A 1 89 ? -10.056 6.315 0.233 1.00 94.94 89 ASN A C 1
ATOM 742 O O . ASN A 1 89 ? -11.081 5.896 0.770 1.00 94.94 89 ASN A O 1
ATOM 746 N N . PHE A 1 90 ? -8.862 6.242 0.825 1.00 95.62 90 PHE A N 1
ATOM 747 C CA . PHE A 1 90 ? -8.681 5.680 2.157 1.00 95.62 90 PHE A CA 1
ATOM 748 C C . PHE A 1 90 ? -9.415 6.495 3.226 1.00 95.62 90 PHE A C 1
ATOM 750 O O . PHE A 1 90 ? -10.143 5.945 4.053 1.00 95.62 90 PHE A O 1
ATOM 757 N N . LEU A 1 91 ? -9.249 7.815 3.201 1.00 95.56 91 LEU A N 1
ATOM 758 C CA . LEU A 1 91 ? -9.869 8.732 4.149 1.00 95.56 91 LEU A CA 1
ATOM 759 C C . LEU A 1 91 ? -11.389 8.766 3.990 1.00 95.56 91 LEU A C 1
ATOM 761 O O . LEU A 1 91 ? -12.102 8.737 4.995 1.00 95.56 91 LEU A O 1
ATOM 765 N N . GLU A 1 92 ? -11.884 8.769 2.751 1.00 93.94 92 GLU A N 1
ATOM 766 C CA . GLU A 1 92 ? -13.312 8.663 2.458 1.00 93.94 92 GLU A CA 1
ATOM 767 C C . GLU A 1 92 ? -13.887 7.355 3.007 1.00 93.94 92 GLU A C 1
ATOM 769 O O . GLU A 1 92 ? -14.916 7.375 3.682 1.00 93.94 92 GLU A O 1
ATOM 774 N N . LEU A 1 93 ? -13.197 6.229 2.805 1.00 92.81 93 LEU A N 1
ATOM 775 C CA . LEU A 1 93 ? -13.619 4.936 3.336 1.00 92.81 93 LEU A CA 1
ATOM 776 C C . LEU A 1 93 ? -13.664 4.934 4.872 1.00 92.81 93 LEU A C 1
ATOM 778 O O . LEU A 1 93 ? -14.661 4.514 5.457 1.00 92.81 93 LEU A O 1
ATOM 782 N N . ILE A 1 94 ? -12.621 5.439 5.539 1.00 94.12 94 ILE A N 1
ATOM 783 C CA . ILE A 1 94 ? -12.589 5.540 7.007 1.00 94.12 94 ILE A CA 1
ATOM 784 C C . ILE A 1 94 ? -13.729 6.418 7.532 1.00 94.12 94 ILE A C 1
ATOM 786 O O . ILE A 1 94 ? -14.333 6.086 8.555 1.00 94.12 94 ILE A O 1
ATOM 790 N N . GLN A 1 95 ? -14.022 7.528 6.852 1.00 93.38 95 GLN A N 1
ATOM 791 C CA . GLN A 1 95 ? -15.103 8.430 7.230 1.00 93.38 95 GLN A CA 1
ATOM 792 C C . GLN A 1 95 ? -16.476 7.786 7.014 1.00 93.38 95 GLN A C 1
ATOM 794 O O . GLN A 1 95 ? -17.320 7.847 7.907 1.00 93.38 95 GLN A O 1
ATOM 799 N N . ARG A 1 96 ? -16.694 7.157 5.854 1.00 91.69 96 ARG A N 1
ATOM 800 C CA . ARG A 1 96 ? -17.959 6.511 5.481 1.00 91.69 96 ARG A CA 1
ATOM 801 C C . ARG A 1 96 ? -18.339 5.395 6.448 1.00 91.69 96 ARG A C 1
ATOM 803 O O . ARG A 1 96 ? -19.507 5.257 6.793 1.00 91.69 96 ARG A O 1
ATOM 810 N N . GLU A 1 97 ? -17.358 4.611 6.881 1.00 91.00 97 GLU A N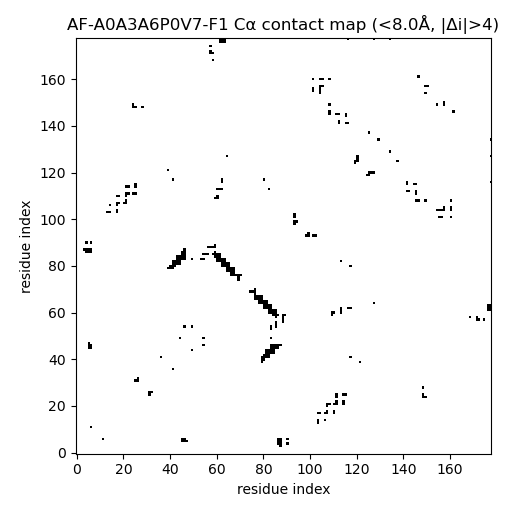 1
ATOM 811 C CA . GLU A 1 97 ? -17.567 3.473 7.781 1.00 91.00 97 GLU A CA 1
ATOM 812 C C . GLU A 1 97 ? -17.487 3.853 9.275 1.00 91.00 97 GLU A C 1
ATOM 814 O O . GLU A 1 97 ? -17.515 2.965 10.128 1.00 91.00 97 GLU A O 1
ATOM 819 N N . ASP A 1 98 ? -17.337 5.147 9.601 1.00 90.12 98 ASP A N 1
ATOM 820 C CA . ASP A 1 98 ? -17.110 5.675 10.959 1.00 90.12 98 ASP A CA 1
ATOM 821 C C . ASP A 1 98 ? -16.028 4.891 11.737 1.00 90.12 98 ASP A C 1
ATOM 823 O O . ASP A 1 98 ? -16.166 4.487 12.895 1.00 90.12 98 ASP A O 1
ATOM 827 N N . ALA A 1 99 ? -14.916 4.609 11.054 1.00 89.62 99 ALA A N 1
ATOM 828 C CA . ALA A 1 99 ? -13.967 3.571 11.443 1.00 89.62 99 ALA A CA 1
ATOM 829 C C . ALA A 1 99 ? -12.616 4.117 11.926 1.00 89.62 99 ALA A C 1
ATOM 831 O O . ALA A 1 99 ? -11.577 3.496 11.705 1.00 89.62 99 ALA A O 1
ATOM 832 N N . ARG A 1 100 ? -12.597 5.258 12.629 1.00 88.38 100 ARG A N 1
ATOM 833 C CA . ARG A 1 100 ? -11.342 5.921 13.056 1.00 88.38 100 ARG A CA 1
ATOM 834 C C . ARG A 1 100 ? -10.391 5.016 13.847 1.00 88.38 100 ARG A C 1
ATOM 836 O O . ARG A 1 100 ? -9.186 5.064 13.643 1.00 88.38 100 ARG A O 1
ATOM 843 N N . GLN A 1 101 ? -10.914 4.145 14.712 1.00 88.00 101 GLN A N 1
ATOM 844 C CA . GLN A 1 101 ? -10.093 3.198 15.490 1.00 88.00 101 GLN A CA 1
ATOM 845 C C . GLN A 1 101 ? -9.431 2.111 14.621 1.00 88.00 101 GLN A C 1
ATOM 847 O O . GLN A 1 101 ? -8.534 1.406 15.074 1.00 88.00 101 GLN A O 1
ATOM 852 N N . ARG A 1 102 ? -9.874 1.962 13.369 1.00 92.12 102 ARG A N 1
ATOM 853 C CA . ARG A 1 102 ? -9.428 0.943 12.412 1.00 92.12 102 ARG A CA 1
ATOM 854 C C . ARG A 1 102 ? -8.492 1.523 11.349 1.00 92.12 102 ARG A C 1
ATOM 856 O O . ARG A 1 102 ? -8.125 0.805 10.426 1.00 92.12 102 ARG A O 1
ATOM 863 N N . PHE A 1 103 ? -8.077 2.781 11.519 1.00 93.81 103 PHE A N 1
ATOM 864 C CA . PHE A 1 103 ? -7.169 3.496 10.626 1.00 93.81 103 PHE A CA 1
ATOM 865 C C . PHE A 1 103 ? -5.852 2.737 10.432 1.00 93.81 103 PHE A C 1
ATOM 867 O O . PHE A 1 103 ? -5.573 2.294 9.323 1.00 93.81 103 PHE A O 1
ATOM 874 N N . ILE A 1 104 ? -5.088 2.496 11.509 1.00 94.75 104 ILE A N 1
ATOM 875 C CA . ILE A 1 104 ? -3.842 1.714 11.424 1.00 94.75 104 ILE A CA 1
ATOM 876 C C . ILE A 1 104 ? -4.121 0.300 10.883 1.00 94.75 104 ILE A C 1
ATOM 878 O O . ILE A 1 104 ? -3.486 -0.065 9.900 1.00 94.75 104 ILE A O 1
ATOM 882 N N . PRO A 1 105 ? -5.069 -0.497 11.429 1.00 94.69 105 PRO A N 1
ATOM 883 C CA . PRO A 1 105 ? -5.319 -1.841 10.911 1.00 94.69 105 PRO A CA 1
ATOM 884 C C . PRO A 1 105 ? -5.619 -1.916 9.411 1.00 94.69 105 PRO A C 1
ATOM 886 O O . PRO A 1 105 ? -5.072 -2.777 8.722 1.00 94.69 105 PRO A O 1
ATOM 889 N N . LEU A 1 106 ? -6.472 -1.028 8.895 1.00 96.00 106 LEU A N 1
ATOM 890 C CA . LEU A 1 106 ? -6.801 -0.999 7.473 1.00 96.00 106 LEU A CA 1
ATOM 891 C C . LEU A 1 106 ? -5.597 -0.558 6.643 1.00 96.00 106 LEU A C 1
ATOM 893 O O . LEU A 1 106 ? -5.294 -1.184 5.635 1.00 96.00 106 LEU A O 1
ATOM 897 N N . MET A 1 107 ? -4.883 0.475 7.085 1.00 96.56 107 MET A N 1
ATOM 898 C CA . MET A 1 107 ? -3.705 0.988 6.389 1.00 96.56 107 MET A CA 1
ATOM 899 C C . MET A 1 107 ? 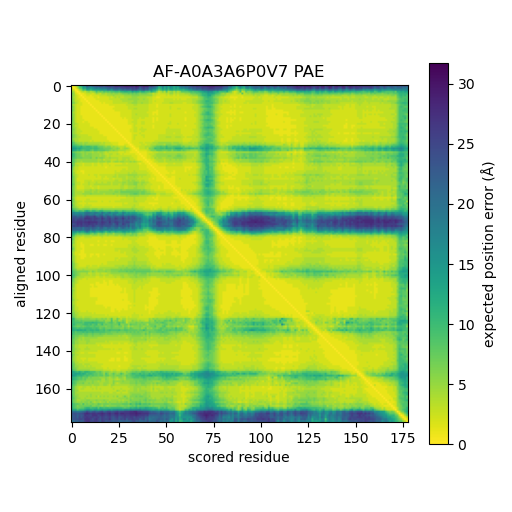-2.591 -0.057 6.314 1.00 96.56 107 MET A C 1
ATOM 901 O O . MET A 1 107 ? -2.064 -0.314 5.235 1.00 96.56 107 MET A O 1
ATOM 905 N N . THR A 1 108 ? -2.288 -0.729 7.429 1.00 96.81 108 THR A N 1
ATOM 906 C CA . THR A 1 108 ? -1.331 -1.841 7.462 1.00 96.81 108 THR A CA 1
ATOM 907 C C . THR A 1 108 ? -1.764 -2.959 6.523 1.00 96.81 108 THR A C 1
ATOM 909 O O . THR A 1 108 ? -0.926 -3.519 5.827 1.00 96.81 108 THR A O 1
ATOM 912 N N . TYR A 1 109 ? -3.058 -3.286 6.469 1.00 96.75 109 TYR A N 1
ATOM 913 C CA . TYR A 1 109 ? -3.554 -4.309 5.551 1.00 96.75 109 TYR A CA 1
ATOM 914 C C . TYR A 1 109 ? -3.346 -3.934 4.083 1.00 96.75 109 TYR A C 1
ATOM 916 O O . TYR A 1 109 ? -2.805 -4.747 3.338 1.00 96.75 109 TYR A O 1
ATOM 924 N N . VAL A 1 110 ? -3.718 -2.711 3.688 1.00 96.50 110 VAL A N 1
ATOM 925 C CA . VAL A 1 110 ? -3.510 -2.207 2.321 1.00 96.50 110 VAL A CA 1
ATOM 926 C C . VAL A 1 110 ? -2.025 -2.279 1.958 1.00 96.50 110 VAL A C 1
ATOM 928 O O . VAL A 1 110 ? -1.669 -2.847 0.935 1.00 96.50 110 VAL A O 1
ATOM 931 N N . LEU A 1 111 ? -1.137 -1.792 2.828 1.00 97.69 111 LEU A N 1
ATOM 932 C CA . LEU A 1 111 ? 0.305 -1.801 2.566 1.00 97.69 111 LEU A CA 1
ATOM 933 C C . LEU A 1 111 ? 0.891 -3.219 2.508 1.00 97.69 111 LEU A C 1
ATOM 935 O O . LEU A 1 111 ? 1.736 -3.489 1.660 1.00 97.69 111 LEU A O 1
ATOM 939 N N . VAL A 1 112 ? 0.432 -4.146 3.358 1.00 97.56 112 VAL A N 1
ATOM 940 C CA . VAL A 1 112 ? 0.823 -5.563 3.258 1.00 97.56 112 VAL A CA 1
ATOM 941 C C . VAL A 1 112 ? 0.384 -6.148 1.916 1.00 97.56 112 VAL A C 1
ATOM 943 O O . VAL A 1 112 ? 1.183 -6.844 1.295 1.00 97.56 112 VAL A O 1
ATOM 946 N N . HIS A 1 113 ? -0.836 -5.851 1.458 1.00 96.25 113 HIS A N 1
ATOM 947 C CA . HIS A 1 113 ? -1.353 -6.321 0.167 1.00 96.25 113 HIS A CA 1
ATOM 948 C C . HIS A 1 113 ? -0.448 -5.885 -0.987 1.00 96.25 113 HIS A C 1
ATOM 950 O O . HIS A 1 113 ? 0.067 -6.731 -1.720 1.00 96.25 113 HIS A O 1
ATOM 956 N N . GLU A 1 114 ? -0.138 -4.592 -1.068 1.00 96.50 114 GLU A N 1
ATOM 957 C CA . GLU A 1 114 ? 0.712 -4.064 -2.140 1.00 96.50 114 GLU A CA 1
ATOM 958 C C . GLU A 1 114 ? 2.169 -4.546 -2.045 1.00 96.50 114 GLU A C 1
ATOM 960 O O . GLU A 1 114 ? 2.809 -4.848 -3.053 1.00 96.50 114 GLU A O 1
ATOM 965 N N . LEU A 1 115 ? 2.721 -4.693 -0.838 1.00 97.06 115 LEU A N 1
ATOM 966 C CA . LEU A 1 115 ? 4.074 -5.233 -0.673 1.00 97.06 115 LEU A CA 1
ATOM 967 C C . LEU A 1 115 ? 4.162 -6.713 -1.061 1.00 97.06 115 LEU A C 1
ATOM 969 O O . LEU A 1 115 ? 5.178 -7.146 -1.612 1.00 97.06 115 LEU A O 1
ATOM 973 N N . VAL A 1 116 ? 3.118 -7.501 -0.798 1.00 96.69 116 VAL A N 1
ATOM 974 C CA . VAL A 1 116 ? 3.045 -8.896 -1.250 1.00 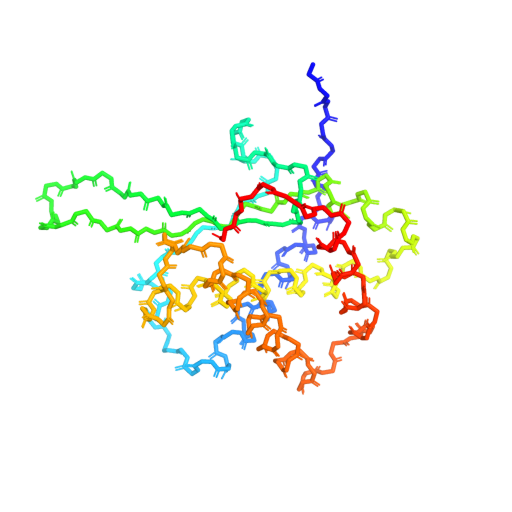96.69 116 VAL A CA 1
ATOM 975 C C . VAL A 1 116 ? 3.068 -8.948 -2.781 1.00 96.69 116 VAL A C 1
ATOM 977 O O . VAL A 1 116 ? 3.828 -9.754 -3.326 1.00 96.69 116 VAL A O 1
ATOM 980 N N . HIS A 1 117 ? 2.333 -8.066 -3.470 1.00 95.00 117 HIS A N 1
ATOM 981 C CA . HIS A 1 117 ? 2.425 -7.902 -4.929 1.00 95.00 117 HIS A CA 1
ATOM 982 C C . HIS A 1 117 ? 3.860 -7.611 -5.374 1.00 95.00 117 HIS A C 1
ATOM 984 O O . HIS A 1 117 ? 4.425 -8.363 -6.171 1.00 95.00 117 HIS A O 1
ATOM 990 N N . VAL A 1 118 ? 4.509 -6.600 -4.786 1.00 94.50 118 VAL A N 1
ATOM 991 C CA . VAL A 1 118 ? 5.900 -6.226 -5.105 1.00 94.50 118 VAL A CA 1
ATOM 992 C C . VAL A 1 118 ? 6.861 -7.412 -4.962 1.00 94.50 118 VAL A C 1
ATOM 994 O O . VAL A 1 118 ? 7.648 -7.689 -5.873 1.00 94.50 118 VAL A O 1
ATOM 997 N N . VAL A 1 119 ? 6.800 -8.157 -3.851 1.00 95.00 119 VAL A N 1
ATOM 998 C CA . VAL A 1 119 ? 7.655 -9.341 -3.648 1.00 95.00 119 VAL A CA 1
ATOM 999 C C . VAL A 1 119 ? 7.386 -10.399 -4.712 1.00 95.00 119 VAL A C 1
ATOM 1001 O O . VAL A 1 119 ? 8.328 -11.005 -5.234 1.00 95.00 119 VAL A O 1
ATOM 1004 N N . ARG A 1 120 ? 6.116 -10.646 -5.037 1.00 94.06 120 ARG A N 1
ATOM 1005 C CA . ARG A 1 120 ? 5.715 -11.683 -5.992 1.00 94.06 120 ARG A CA 1
ATOM 1006 C C . ARG A 1 120 ? 6.111 -11.327 -7.421 1.00 94.06 120 ARG A C 1
ATOM 1008 O O . ARG A 1 120 ? 6.609 -12.211 -8.124 1.00 94.06 120 ARG A O 1
ATOM 1015 N N . PHE A 1 121 ? 6.020 -10.057 -7.813 1.00 91.81 121 PHE A N 1
ATOM 1016 C CA . PHE A 1 121 ? 6.558 -9.580 -9.086 1.00 91.81 121 PHE A CA 1
ATOM 1017 C C . PHE A 1 121 ? 8.078 -9.730 -9.145 1.00 91.81 121 PHE A C 1
ATOM 1019 O O . PHE A 1 121 ? 8.605 -10.263 -10.122 1.00 91.81 121 PHE A O 1
ATOM 1026 N N . TYR A 1 122 ? 8.798 -9.351 -8.085 1.00 90.69 122 TYR A N 1
ATOM 1027 C CA . TYR A 1 122 ? 10.255 -9.494 -8.056 1.00 90.69 122 TYR A CA 1
ATOM 1028 C C . TYR A 1 122 ? 10.740 -10.941 -8.076 1.00 90.69 122 TYR A C 1
ATOM 1030 O O . TYR A 1 122 ? 11.778 -11.236 -8.670 1.00 90.69 122 TYR A O 1
ATOM 1038 N N . LYS A 1 123 ? 9.994 -11.856 -7.454 1.00 89.94 123 LYS A N 1
ATOM 1039 C CA . LYS A 1 123 ? 10.283 -13.294 -7.481 1.00 89.94 123 LYS A CA 1
ATOM 1040 C C . LYS A 1 123 ? 9.755 -13.991 -8.744 1.00 89.94 123 LYS A C 1
ATOM 1042 O O . LYS A 1 123 ? 9.840 -15.214 -8.812 1.00 89.94 123 LYS A O 1
ATOM 1047 N N . PHE A 1 124 ? 9.215 -13.247 -9.719 1.00 85.25 124 PHE A N 1
ATOM 1048 C CA . PHE A 1 124 ? 8.584 -13.770 -10.940 1.00 85.25 124 PHE A CA 1
ATOM 1049 C C . PHE A 1 124 ? 7.498 -14.826 -10.666 1.00 85.25 124 PHE A C 1
ATOM 1051 O O . PHE A 1 124 ? 7.238 -15.700 -11.489 1.00 85.25 124 PHE A O 1
ATOM 1058 N N . MET A 1 125 ? 6.860 -14.751 -9.495 1.00 81.56 125 MET A N 1
ATOM 1059 C CA . MET A 1 125 ? 5.743 -15.625 -9.123 1.00 81.56 125 MET A CA 1
ATOM 1060 C C . MET A 1 125 ? 4.448 -15.219 -9.828 1.00 81.56 125 MET A C 1
ATOM 1062 O O . MET A 1 125 ? 3.520 -16.022 -9.899 1.00 81.56 125 MET A O 1
ATOM 1066 N N . GLN A 1 126 ? 4.407 -13.986 -10.332 1.00 86.31 126 GLN A N 1
ATOM 1067 C CA . GLN A 1 126 ? 3.332 -13.425 -11.129 1.00 86.31 126 GLN A CA 1
ATOM 1068 C C . GLN A 1 126 ? 3.913 -12.454 -12.164 1.00 86.31 126 GLN A C 1
ATOM 1070 O O . GLN A 1 126 ? 4.876 -11.734 -11.886 1.00 86.31 126 GLN A O 1
ATOM 1075 N N . LEU A 1 127 ? 3.322 -12.431 -13.360 1.00 80.31 127 LEU A N 1
ATOM 1076 C CA . LEU A 1 127 ? 3.615 -11.422 -14.376 1.00 80.31 127 LEU A CA 1
ATOM 1077 C C . LEU A 1 127 ? 2.843 -10.135 -14.070 1.00 80.31 127 LEU A C 1
ATOM 1079 O O . LEU A 1 127 ? 1.641 -10.183 -13.825 1.00 80.31 127 LEU A O 1
ATOM 1083 N N . PHE A 1 128 ? 3.524 -8.991 -14.144 1.00 79.94 128 PHE A N 1
ATOM 1084 C CA . PHE A 1 128 ? 2.886 -7.677 -13.998 1.00 79.94 128 PHE A CA 1
ATOM 1085 C C . PHE A 1 128 ? 1.847 -7.427 -15.112 1.00 79.94 128 PHE A C 1
ATOM 1087 O O . PHE A 1 128 ? 0.703 -7.047 -14.867 1.00 79.94 128 PHE A O 1
ATOM 1094 N N . ASP A 1 129 ? 2.226 -7.725 -16.360 1.00 79.94 129 ASP A N 1
ATOM 1095 C CA . ASP A 1 129 ? 1.335 -7.656 -17.521 1.00 79.94 129 ASP A CA 1
ATOM 1096 C C . ASP A 1 129 ? 0.627 -9.006 -17.711 1.00 79.94 129 ASP A C 1
ATOM 1098 O O . ASP A 1 129 ? 1.008 -9.816 -18.555 1.00 79.94 129 ASP A O 1
ATOM 1102 N N . ALA A 1 130 ? -0.367 -9.269 -16.867 1.00 80.25 130 ALA A N 1
ATOM 1103 C CA . ALA A 1 130 ? -1.207 -10.462 -16.924 1.00 80.25 130 ALA A CA 1
ATOM 1104 C C . ALA A 1 130 ? -2.593 -10.155 -17.515 1.00 80.25 130 ALA A C 1
ATOM 1106 O O . ALA A 1 130 ? -3.061 -9.016 -17.461 1.00 80.25 130 ALA A O 1
ATOM 1107 N N . ASP A 1 131 ? -3.255 -11.171 -18.074 1.00 85.94 131 ASP A N 1
ATOM 1108 C CA . ASP A 1 131 ? -4.658 -11.040 -18.479 1.00 85.94 131 ASP A CA 1
ATOM 1109 C C . ASP A 1 131 ? -5.587 -10.911 -17.257 1.00 85.94 131 ASP A C 1
ATOM 1111 O O . ASP A 1 131 ? -5.203 -11.208 -16.121 1.00 85.94 131 ASP A O 1
ATOM 1115 N N . ASP A 1 132 ? -6.826 -10.469 -17.476 1.00 81.88 132 ASP A N 1
ATOM 1116 C CA . ASP A 1 132 ? -7.768 -10.183 -16.385 1.00 81.88 132 ASP A CA 1
ATOM 1117 C C . ASP A 1 132 ? -8.067 -11.414 -15.517 1.00 81.88 132 ASP A C 1
ATOM 1119 O O . ASP A 1 132 ? -8.261 -11.304 -14.304 1.00 81.88 132 ASP A O 1
ATOM 1123 N N . ARG A 1 133 ? -8.042 -12.614 -16.108 1.00 86.25 133 ARG A N 1
ATOM 1124 C CA . ARG A 1 133 ? -8.255 -13.863 -15.372 1.00 86.25 133 ARG A CA 1
ATOM 1125 C C . ARG A 1 133 ? -7.076 -14.152 -14.450 1.00 86.25 133 ARG A C 1
ATOM 1127 O O . ARG A 1 133 ? -7.276 -14.498 -13.287 1.00 86.25 133 ARG A O 1
ATOM 1134 N N . GLN A 1 134 ? -5.854 -14.042 -14.958 1.00 85.44 134 GLN A N 1
ATOM 1135 C CA . GLN A 1 134 ? -4.634 -14.236 -14.184 1.00 85.44 134 GLN A CA 1
ATOM 1136 C C . GLN A 1 134 ? -4.499 -13.190 -13.076 1.00 85.44 134 GLN A C 1
ATOM 1138 O O . GLN A 1 134 ? -4.111 -13.552 -11.968 1.00 85.44 134 GLN A O 1
ATOM 1143 N N . ARG A 1 135 ? -4.869 -11.933 -13.347 1.00 83.88 135 ARG A N 1
ATOM 1144 C CA . ARG A 1 135 ? -4.924 -10.862 -12.343 1.00 83.88 135 ARG A CA 1
ATOM 1145 C C . ARG A 1 135 ? -5.934 -11.156 -11.247 1.00 83.88 135 ARG A C 1
ATOM 1147 O O . ARG A 1 135 ? -5.579 -11.113 -10.082 1.00 83.88 135 ARG A O 1
ATOM 1154 N N . SER A 1 136 ? -7.160 -11.545 -11.597 1.00 86.19 136 SER A N 1
ATOM 1155 C CA . SER A 1 136 ? -8.180 -11.891 -10.599 1.00 86.19 136 SER A CA 1
ATOM 1156 C C . SER A 1 136 ? -7.743 -13.055 -9.697 1.00 86.19 136 SER A C 1
ATOM 1158 O O . SER A 1 136 ? -7.940 -13.015 -8.482 1.00 86.19 136 SER A O 1
ATOM 1160 N N . LEU A 1 137 ? -7.090 -14.073 -10.273 1.00 88.38 137 LEU A N 1
ATOM 1161 C CA . LEU A 1 137 ? -6.494 -15.162 -9.496 1.00 88.38 137 LEU A CA 1
ATOM 1162 C C . LEU A 1 137 ? -5.362 -14.674 -8.592 1.00 88.38 137 LEU A C 1
ATOM 1164 O O . LEU A 1 137 ? -5.190 -15.205 -7.496 1.00 88.38 137 LEU A O 1
ATOM 1168 N N . GLU A 1 138 ? -4.577 -13.706 -9.053 1.00 91.62 138 GLU A N 1
ATOM 1169 C CA . GLU A 1 138 ? -3.525 -13.109 -8.247 1.00 91.62 138 GLU A CA 1
ATOM 1170 C C . GLU A 1 138 ? -4.083 -12.294 -7.085 1.00 91.62 138 GLU A C 1
ATOM 1172 O O . GLU A 1 138 ? -3.671 -12.536 -5.955 1.00 91.62 138 GLU A O 1
ATOM 1177 N N . GLU A 1 139 ? -5.054 -11.413 -7.322 1.00 90.12 139 GLU A N 1
ATOM 1178 C CA . GLU A 1 139 ? -5.695 -10.627 -6.264 1.00 90.12 139 GLU A CA 1
ATOM 1179 C C . GLU A 1 139 ? -6.259 -11.527 -5.162 1.00 90.12 139 GLU A C 1
ATOM 1181 O O . GLU A 1 139 ? -6.046 -11.270 -3.978 1.00 90.12 139 GLU A O 1
ATOM 1186 N N . GLY A 1 140 ? -6.897 -12.644 -5.536 1.00 90.44 140 GLY A N 1
ATOM 1187 C CA . GLY A 1 140 ? -7.354 -13.648 -4.575 1.00 90.44 140 GLY A CA 1
ATOM 1188 C C . GLY A 1 140 ? -6.211 -14.242 -3.743 1.00 90.44 140 GLY A C 1
ATOM 1189 O O . GLY A 1 140 ? -6.307 -14.316 -2.518 1.00 90.44 140 GLY A O 1
ATOM 1190 N N . ARG A 1 141 ? -5.090 -14.613 -4.379 1.00 94.19 141 ARG A N 1
ATOM 1191 C CA . ARG A 1 141 ? -3.915 -15.154 -3.670 1.00 94.19 141 ARG A CA 1
ATOM 1192 C C . ARG A 1 141 ? -3.263 -14.127 -2.758 1.00 94.19 141 ARG A C 1
ATOM 1194 O O . ARG A 1 141 ? -2.887 -14.469 -1.639 1.00 94.19 141 ARG A O 1
ATOM 1201 N N . VAL A 1 142 ? -3.091 -12.896 -3.224 1.00 94.44 142 VAL A N 1
ATOM 1202 C CA . VAL A 1 142 ? -2.479 -11.823 -2.438 1.00 94.44 142 VAL A CA 1
ATOM 1203 C C . VAL A 1 142 ? -3.363 -11.475 -1.250 1.00 94.44 142 VAL A C 1
ATOM 1205 O O . VAL A 1 142 ? -2.859 -11.421 -0.130 1.00 94.44 142 VAL A O 1
ATOM 1208 N N . HIS A 1 143 ? -4.679 -11.392 -1.448 1.00 93.31 143 HIS A N 1
ATOM 1209 C CA . HIS A 1 143 ? -5.642 -11.229 -0.364 1.00 93.31 143 HIS A CA 1
ATOM 1210 C C . HIS A 1 143 ? -5.502 -12.337 0.696 1.00 93.31 143 HIS A C 1
ATOM 1212 O O . HIS A 1 143 ? -5.401 -12.050 1.894 1.00 93.31 143 HIS A O 1
ATOM 1218 N N . GLU A 1 144 ? -5.436 -13.605 0.272 1.00 94.62 144 GLU A N 1
ATOM 1219 C CA . GLU A 1 144 ? -5.249 -14.754 1.166 1.00 94.62 144 GLU A CA 1
ATOM 1220 C C . GLU A 1 144 ? -3.913 -14.704 1.922 1.00 94.62 144 GLU A C 1
ATOM 1222 O O . GLU A 1 144 ? -3.882 -14.913 3.140 1.00 94.62 144 GLU A O 1
ATOM 1227 N N . ILE A 1 145 ? -2.807 -14.416 1.230 1.00 95.56 145 ILE A N 1
ATOM 1228 C CA . ILE A 1 145 ? -1.469 -14.299 1.827 1.00 95.56 145 ILE A CA 1
ATOM 1229 C C . ILE A 1 145 ? -1.466 -13.188 2.883 1.00 95.56 145 ILE A C 1
ATOM 1231 O O . ILE A 1 145 ? -1.114 -13.449 4.037 1.00 95.56 145 ILE A O 1
ATOM 1235 N N . SER A 1 146 ? -1.941 -11.994 2.527 1.00 95.06 146 SER A N 1
ATOM 1236 C CA . SER A 1 146 ? -2.019 -10.823 3.406 1.00 95.06 146 SER A CA 1
ATOM 1237 C C . SER A 1 146 ? -2.866 -11.096 4.649 1.00 95.06 146 SER A C 1
ATOM 1239 O O . SER A 1 146 ? -2.431 -10.861 5.782 1.00 95.06 146 SER A O 1
ATOM 1241 N N . ALA A 1 147 ? -4.050 -11.689 4.470 1.00 93.31 147 ALA A N 1
ATOM 1242 C CA . ALA A 1 147 ? -4.924 -12.074 5.575 1.00 93.31 147 ALA A CA 1
ATOM 1243 C C . ALA A 1 147 ? -4.254 -13.098 6.506 1.00 93.31 147 ALA A C 1
ATOM 1245 O O . ALA A 1 147 ? -4.317 -12.976 7.734 1.00 93.31 147 ALA A O 1
ATOM 1246 N N . ASN A 1 148 ? -3.583 -14.104 5.939 1.00 93.44 148 ASN A N 1
ATOM 1247 C CA . ASN A 1 148 ? -2.880 -15.134 6.699 1.00 93.44 148 ASN A CA 1
ATOM 1248 C C . ASN A 1 148 ? -1.686 -14.567 7.481 1.00 93.44 148 ASN A C 1
ATOM 1250 O O . ASN A 1 148 ? -1.452 -14.990 8.616 1.00 93.44 148 ASN A O 1
ATOM 1254 N N . MET A 1 149 ? -0.950 -13.609 6.912 1.00 92.31 149 MET A N 1
ATOM 1255 C CA . MET A 1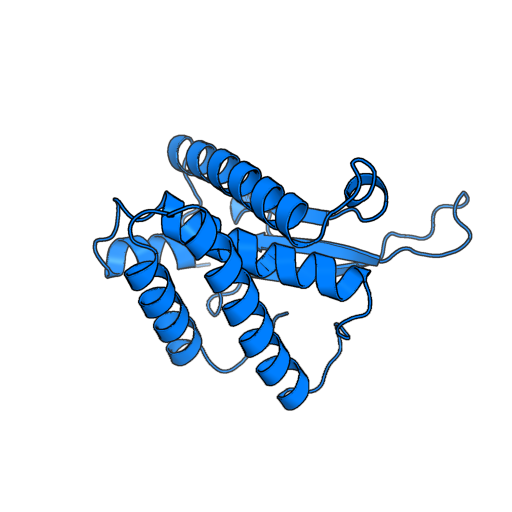 149 ? 0.149 -12.910 7.585 1.00 92.31 149 MET A CA 1
ATOM 1256 C C . MET A 1 149 ? -0.346 -12.144 8.810 1.00 92.31 149 MET A C 1
ATOM 1258 O O . MET A 1 149 ? 0.186 -12.311 9.909 1.00 92.31 149 MET A O 1
ATOM 1262 N N . LEU A 1 150 ? -1.411 -11.361 8.642 1.00 92.12 150 LEU A N 1
ATOM 1263 C CA . LEU A 1 150 ? -1.930 -10.494 9.697 1.00 92.12 150 LEU A CA 1
ATOM 1264 C C . LEU A 1 150 ? -2.697 -11.255 10.784 1.00 92.12 150 LEU A C 1
ATOM 1266 O O . LEU A 1 150 ? -2.706 -10.837 11.945 1.00 92.12 150 LEU A O 1
ATOM 1270 N N . ARG A 1 151 ? -3.257 -12.429 10.463 1.00 89.00 151 ARG A N 1
ATOM 1271 C CA . ARG A 1 151 ? -3.885 -13.310 11.459 1.00 89.00 151 ARG A CA 1
ATOM 1272 C C . ARG A 1 151 ? -2.880 -13.843 12.481 1.00 89.00 151 ARG A C 1
ATOM 1274 O O . ARG A 1 151 ? -3.223 -13.973 13.655 1.00 89.00 151 ARG A O 1
ATOM 1281 N N . LYS A 1 152 ? -1.636 -14.117 12.067 1.00 82.75 152 LYS A N 1
ATOM 1282 C CA . LYS A 1 152 ? -0.583 -14.648 12.955 1.00 82.75 152 LYS A CA 1
ATOM 1283 C C . LYS A 1 152 ? -0.134 -13.644 14.019 1.00 82.75 152 LYS A C 1
ATOM 1285 O O . LYS A 1 152 ? 0.267 -14.059 15.100 1.00 82.75 152 LYS A O 1
ATOM 1290 N N . VAL A 1 153 ? -0.246 -12.345 13.738 1.00 78.44 153 VAL A N 1
ATOM 1291 C CA . VAL A 1 153 ? 0.215 -11.264 14.629 1.00 78.44 153 VAL A CA 1
ATOM 1292 C C . VAL A 1 153 ? -0.905 -10.563 15.398 1.00 78.44 153 VAL A C 1
ATOM 1294 O O . VAL A 1 153 ? -0.652 -9.581 16.085 1.00 78.44 153 VAL A O 1
ATOM 1297 N N . ARG A 1 154 ? -2.140 -11.080 15.314 1.00 81.50 154 ARG A N 1
ATOM 1298 C CA . ARG A 1 154 ? -3.320 -10.560 16.029 1.00 81.50 154 ARG A CA 1
ATOM 1299 C C . ARG A 1 154 ? -3.552 -9.060 15.806 1.00 81.50 154 ARG A C 1
ATOM 1301 O O . ARG A 1 154 ? -3.784 -8.322 16.762 1.00 81.50 154 ARG A O 1
ATOM 1308 N N . LEU A 1 155 ? -3.528 -8.617 14.547 1.00 82.94 155 LEU A N 1
ATOM 1309 C CA . LEU A 1 155 ? -3.911 -7.246 14.212 1.00 82.94 155 LEU A CA 1
ATOM 1310 C C . LEU A 1 155 ? -5.346 -6.965 14.717 1.00 82.94 155 LEU A C 1
ATOM 1312 O O . LEU A 1 155 ? -6.269 -7.709 14.355 1.00 82.94 155 LEU A O 1
ATOM 1316 N N . PRO A 1 156 ? -5.569 -5.931 15.551 1.00 85.44 156 PRO A N 1
ATOM 1317 C CA . PRO A 1 156 ? -6.904 -5.585 16.022 1.00 85.44 156 PRO A CA 1
ATOM 1318 C C . PRO A 1 156 ? -7.855 -5.326 14.855 1.00 85.44 156 PRO A C 1
ATOM 1320 O O . PRO A 1 156 ? -7.466 -4.770 13.834 1.00 85.44 156 PRO A O 1
ATOM 1323 N N . HIS A 1 157 ? -9.119 -5.720 15.009 1.00 89.00 157 HIS A N 1
ATOM 1324 C CA . HIS A 1 157 ? -10.173 -5.494 14.012 1.00 89.00 157 HIS A CA 1
ATOM 1325 C C . HIS A 1 157 ? -9.936 -6.130 12.629 1.00 89.00 157 HIS A C 1
ATOM 1327 O O . HIS A 1 157 ? -10.663 -5.795 11.695 1.00 89.00 157 HIS A O 1
ATOM 1333 N N . LEU A 1 158 ? -9.003 -7.084 12.495 1.00 88.50 158 LEU A N 1
ATOM 1334 C CA . LEU A 1 158 ? -8.680 -7.724 11.212 1.00 88.50 158 LEU A CA 1
ATOM 1335 C C . LEU A 1 158 ? -9.913 -8.266 10.475 1.00 88.50 158 LEU A C 1
ATOM 1337 O O . LEU A 1 158 ? -10.011 -8.084 9.271 1.00 88.50 158 LEU A O 1
ATOM 1341 N N . GLY A 1 159 ? -10.872 -8.882 11.177 1.00 87.88 159 GLY A N 1
ATOM 1342 C CA . GLY A 1 159 ? -12.099 -9.385 10.541 1.00 87.88 159 GLY A CA 1
ATOM 1343 C C . GLY A 1 159 ? -12.857 -8.295 9.780 1.00 87.88 159 GLY A C 1
ATOM 1344 O O . GLY A 1 159 ? -13.188 -8.470 8.615 1.00 87.88 159 GLY A O 1
ATOM 1345 N N . TRP A 1 160 ? -13.018 -7.119 10.391 1.00 92.00 160 TRP A N 1
ATOM 1346 C CA . TRP A 1 160 ? -13.633 -5.990 9.698 1.00 92.00 160 TRP A CA 1
ATOM 1347 C C . TRP A 1 160 ? -12.772 -5.450 8.568 1.00 92.00 160 TRP A C 1
ATOM 1349 O O . TRP A 1 160 ? -13.319 -5.032 7.560 1.00 92.00 160 TRP A O 1
ATOM 1359 N N . VAL A 1 161 ? -11.448 -5.433 8.728 1.00 91.75 161 VAL A N 1
ATOM 1360 C CA . VAL A 1 161 ? -10.545 -4.957 7.673 1.00 91.75 161 VAL A CA 1
ATOM 1361 C C . VAL A 1 161 ? -10.706 -5.809 6.415 1.00 91.75 161 VAL A C 1
ATOM 1363 O O . VAL A 1 161 ? -10.852 -5.254 5.331 1.00 91.75 161 VAL A O 1
ATOM 1366 N N . LEU A 1 162 ? -10.761 -7.135 6.571 1.00 90.56 162 LEU A N 1
ATOM 1367 C CA . LEU A 1 162 ? -10.989 -8.069 5.468 1.00 90.56 162 LEU A CA 1
ATOM 1368 C C . LEU A 1 162 ? -12.352 -7.837 4.808 1.00 90.56 162 LEU A C 1
ATOM 1370 O O . LEU A 1 162 ? -12.413 -7.657 3.594 1.00 90.56 162 LEU A O 1
ATOM 1374 N N . ASP A 1 163 ? -13.421 -7.763 5.607 1.00 88.75 163 ASP A N 1
ATOM 1375 C CA . ASP A 1 163 ? -14.776 -7.517 5.100 1.00 88.75 163 ASP A CA 1
ATOM 1376 C C . ASP A 1 163 ? -14.880 -6.167 4.375 1.00 88.75 163 ASP A C 1
ATOM 1378 O O . ASP A 1 163 ? -15.537 -6.049 3.341 1.00 88.75 163 ASP A O 1
ATOM 1382 N N . CYS A 1 164 ? -14.249 -5.132 4.930 1.00 87.81 164 CYS A N 1
ATOM 1383 C CA . CYS A 1 164 ? -14.257 -3.774 4.401 1.00 87.81 164 CYS A CA 1
ATOM 1384 C C . CYS A 1 164 ? -13.497 -3.700 3.076 1.00 87.81 164 CYS A C 1
ATOM 1386 O O . CYS A 1 164 ? -14.047 -3.219 2.086 1.00 87.81 164 CYS A O 1
ATOM 1388 N N . TYR A 1 165 ? -12.277 -4.243 3.030 1.00 85.50 165 TYR A N 1
ATOM 1389 C CA . TYR A 1 165 ? -11.458 -4.260 1.822 1.00 85.50 165 TYR A CA 1
ATOM 1390 C C . TYR A 1 165 ? -12.144 -5.055 0.706 1.00 85.50 165 TYR A C 1
ATOM 1392 O O . TYR A 1 165 ? -12.288 -4.554 -0.404 1.00 85.50 165 TYR A O 1
ATOM 1400 N N . GLN A 1 166 ? -12.682 -6.241 1.009 1.00 85.81 166 GLN A N 1
ATOM 1401 C CA . GLN A 1 166 ? -13.388 -7.058 0.021 1.00 85.81 166 GLN A CA 1
ATOM 1402 C C . GLN A 1 166 ? -14.625 -6.347 -0.553 1.00 85.81 166 GLN A C 1
ATOM 1404 O O . GLN A 1 166 ? -14.848 -6.374 -1.764 1.00 85.81 166 GLN A O 1
ATOM 1409 N N . LYS A 1 167 ? -15.421 -5.678 0.295 1.00 86.25 167 LYS A N 1
ATOM 1410 C CA . LYS A 1 167 ? -16.563 -4.863 -0.157 1.00 86.25 167 LYS A CA 1
ATOM 1411 C C . LYS A 1 167 ? -16.115 -3.678 -1.003 1.00 86.25 167 LYS A C 1
ATOM 1413 O O . LYS A 1 167 ? -16.767 -3.375 -1.999 1.00 86.25 167 LYS A O 1
ATOM 1418 N N . TYR A 1 168 ? -15.027 -3.016 -0.610 1.00 85.31 168 TYR A N 1
ATOM 1419 C CA . TYR A 1 168 ? -14.469 -1.901 -1.361 1.00 85.31 168 TYR A CA 1
ATOM 1420 C C . TYR A 1 168 ? -14.051 -2.358 -2.764 1.00 85.31 168 TYR A C 1
ATOM 1422 O O . TYR A 1 168 ? -14.545 -1.803 -3.740 1.00 85.31 168 TYR A O 1
ATOM 1430 N N . THR A 1 169 ? -13.259 -3.427 -2.881 1.00 79.31 169 THR A N 1
ATOM 1431 C CA . THR A 1 169 ? -12.833 -3.982 -4.177 1.00 79.31 169 THR A CA 1
ATOM 1432 C C . THR A 1 169 ? -14.018 -4.434 -5.034 1.00 79.31 169 THR A C 1
ATOM 1434 O O . THR A 1 169 ? -14.043 -4.179 -6.234 1.00 79.31 169 THR A O 1
ATOM 1437 N N . ALA A 1 170 ? -15.040 -5.060 -4.439 1.00 79.19 170 ALA A N 1
ATOM 1438 C CA . ALA A 1 170 ? -16.240 -5.462 -5.174 1.00 79.19 170 ALA A CA 1
ATOM 1439 C C . ALA A 1 170 ? -17.010 -4.258 -5.749 1.00 79.19 170 ALA A C 1
ATOM 1441 O O . ALA A 1 170 ? -17.496 -4.322 -6.879 1.00 79.19 170 ALA A O 1
ATOM 1442 N N . ALA A 1 171 ? -17.104 -3.160 -4.992 1.00 75.50 171 ALA A N 1
ATOM 1443 C CA . ALA A 1 171 ? -17.832 -1.956 -5.390 1.00 75.50 171 ALA A CA 1
ATOM 1444 C C . ALA A 1 171 ? -17.111 -1.107 -6.454 1.00 75.50 171 ALA A C 1
ATOM 1446 O O . ALA A 1 171 ? -17.778 -0.363 -7.166 1.00 75.50 171 ALA A O 1
ATOM 1447 N N . HIS A 1 172 ? -15.786 -1.229 -6.577 1.00 70.12 172 HIS A N 1
ATOM 1448 C CA . HIS A 1 172 ? -14.961 -0.435 -7.502 1.00 70.12 172 HIS A CA 1
ATOM 1449 C C . HIS A 1 172 ? -14.397 -1.285 -8.655 1.00 70.12 172 HIS A C 1
ATOM 1451 O O . HIS A 1 172 ? -13.371 -0.970 -9.246 1.00 70.12 172 HIS A O 1
ATOM 1457 N N . SER A 1 173 ? -15.064 -2.395 -8.978 1.00 50.69 173 SER A N 1
ATOM 1458 C CA . SER A 1 173 ? -14.615 -3.348 -9.992 1.00 50.69 173 SER A CA 1
ATOM 1459 C C . SER A 1 173 ? -14.815 -2.832 -11.428 1.00 50.69 173 SER A C 1
ATOM 1461 O O . SER A 1 173 ? -15.871 -3.082 -12.001 1.00 50.69 173 SER A O 1
ATOM 1463 N N . ALA A 1 174 ? -13.808 -2.185 -12.049 1.00 42.69 174 ALA A N 1
ATOM 1464 C CA . ALA A 1 174 ? -13.624 -2.287 -13.512 1.00 42.69 174 ALA A CA 1
ATOM 1465 C C . ALA A 1 174 ? -12.275 -1.859 -14.135 1.00 42.69 174 ALA A C 1
ATOM 1467 O O . ALA A 1 174 ? -11.943 -2.480 -15.144 1.00 42.69 174 ALA A O 1
ATOM 1468 N N . GLU A 1 175 ? -11.475 -0.894 -13.659 1.00 37.56 175 GLU A N 1
ATOM 1469 C CA . GLU A 1 175 ? -10.326 -0.418 -14.462 1.00 37.56 175 GLU A CA 1
ATOM 1470 C C . GLU A 1 175 ? -8.978 -0.297 -13.714 1.00 37.56 175 GLU A C 1
ATOM 1472 O O . GLU A 1 175 ? -8.512 0.753 -13.292 1.00 37.56 175 GLU A O 1
ATOM 1477 N N . ARG A 1 176 ? -8.268 -1.437 -13.767 1.00 49.38 176 ARG A N 1
ATOM 1478 C CA . ARG A 1 176 ? -6.815 -1.609 -14.001 1.00 49.38 176 ARG A CA 1
ATOM 1479 C C . ARG A 1 176 ? -5.813 -1.045 -12.990 1.00 49.38 176 ARG A C 1
ATOM 1481 O O . ARG A 1 176 ? -5.155 -0.066 -13.313 1.00 49.38 176 ARG A O 1
ATOM 1488 N N . TYR A 1 177 ? -5.458 -1.830 -11.970 1.00 48.16 177 TYR A N 1
ATOM 1489 C CA . TYR A 1 177 ? -4.109 -1.805 -11.380 1.00 48.16 177 TYR A CA 1
ATOM 1490 C C . TYR A 1 177 ? -3.699 -3.190 -10.847 1.00 48.16 177 TYR A C 1
ATOM 1492 O O . TYR A 1 177 ? -4.559 -3.997 -10.501 1.00 48.16 177 TYR A O 1
ATOM 1500 N N . CYS A 1 178 ? -2.391 -3.456 -10.854 1.00 46.47 178 CYS A N 1
ATOM 1501 C CA . CYS A 1 178 ? -1.699 -4.430 -10.012 1.00 46.47 178 CYS A CA 1
ATOM 1502 C C . CYS A 1 178 ? -0.621 -3.599 -9.340 1.00 46.47 178 CYS A C 1
ATOM 1504 O O . CYS A 1 178 ? 0.318 -3.224 -10.078 1.00 46.47 178 CYS A O 1
#

Nearest PDB structures (foldseek):
  6vii-assembly2_B  TM=1.719E-01  e=2.567E+00  Mus musculus
  3o7p-assembly1_A  TM=2.199E-01  e=8.223E+00  Escherichia coli K-12

pLDDT: mean 87.0, std 12.81, range [37.56, 97.69]

Mean predicted aligned error: 5.78 Å